Protein AF-A0A9E3FE85-F1 (afdb_monomer)

Structure (mmCIF, N/CA/C/O backbone):
data_AF-A0A9E3FE85-F1
#
_entry.id   AF-A0A9E3FE85-F1
#
loop_
_atom_site.group_PDB
_atom_site.id
_atom_site.type_symbol
_atom_site.label_atom_id
_atom_site.label_alt_id
_atom_site.label_comp_id
_atom_site.label_asym_id
_atom_site.label_entity_id
_atom_site.label_seq_id
_atom_site.pdbx_PDB_ins_code
_atom_site.Cartn_x
_atom_site.Cartn_y
_atom_site.Cartn_z
_atom_site.occupancy
_atom_site.B_iso_or_equiv
_atom_site.auth_seq_id
_atom_site.auth_comp_id
_atom_site.auth_asym_id
_atom_site.auth_atom_id
_atom_site.pdbx_PDB_model_num
ATOM 1 N N . MET A 1 1 ? 25.151 -5.757 -58.028 1.00 45.59 1 MET A N 1
ATOM 2 C CA . MET A 1 1 ? 26.120 -5.740 -56.907 1.00 45.59 1 MET A CA 1
ATOM 3 C C . MET A 1 1 ? 26.357 -4.300 -56.472 1.00 45.59 1 MET A C 1
ATOM 5 O O . MET A 1 1 ? 27.167 -3.629 -57.092 1.00 45.59 1 MET A O 1
ATOM 9 N N . ILE A 1 2 ? 25.642 -3.806 -55.456 1.00 37.22 2 ILE A N 1
ATOM 10 C CA . ILE A 1 2 ? 25.903 -2.500 -54.821 1.00 37.22 2 ILE A CA 1
ATOM 11 C C . ILE A 1 2 ? 25.739 -2.673 -53.304 1.00 37.22 2 ILE A C 1
ATOM 13 O O . ILE A 1 2 ? 24.856 -3.392 -52.839 1.00 37.22 2 ILE A O 1
ATOM 17 N N . LYS A 1 3 ? 26.708 -2.114 -52.577 1.00 34.22 3 LYS A N 1
ATOM 18 C CA . LYS A 1 3 ? 27.134 -2.431 -51.209 1.00 34.22 3 LYS A CA 1
ATOM 19 C C . LYS A 1 3 ? 26.147 -1.964 -50.131 1.00 34.22 3 LYS A C 1
ATOM 21 O O . LYS A 1 3 ? 25.612 -0.865 -50.202 1.00 34.22 3 LYS A O 1
ATOM 26 N N . ARG A 1 4 ? 26.000 -2.794 -49.091 1.00 35.56 4 ARG A N 1
ATOM 27 C CA . ARG A 1 4 ? 25.391 -2.463 -47.794 1.00 35.56 4 ARG A CA 1
ATOM 28 C C . ARG A 1 4 ? 26.316 -1.506 -47.030 1.00 35.56 4 ARG A C 1
ATOM 30 O O . ARG A 1 4 ? 27.484 -1.840 -46.844 1.00 35.56 4 ARG A O 1
ATOM 37 N N . LEU A 1 5 ? 25.799 -0.369 -46.565 1.00 42.38 5 LEU A N 1
ATOM 38 C CA . LEU A 1 5 ? 26.441 0.447 -45.530 1.00 42.38 5 LEU A CA 1
ATOM 39 C C . LEU A 1 5 ? 25.659 0.278 -44.225 1.00 42.38 5 LEU A C 1
ATOM 41 O O . LEU A 1 5 ? 24.492 0.650 -44.134 1.00 42.38 5 LEU A O 1
ATOM 45 N N . PHE A 1 6 ? 26.322 -0.311 -43.234 1.00 35.72 6 PHE A N 1
ATOM 46 C CA . PHE A 1 6 ? 25.894 -0.322 -41.843 1.00 35.72 6 PHE A CA 1
ATOM 47 C C . PHE A 1 6 ? 26.241 1.035 -41.224 1.00 35.72 6 PHE A C 1
ATOM 49 O O . PHE A 1 6 ? 27.414 1.398 -41.178 1.00 35.72 6 PHE A O 1
ATOM 56 N N . PHE A 1 7 ? 25.243 1.764 -40.729 1.00 36.03 7 PHE A N 1
ATOM 57 C CA . PHE A 1 7 ? 25.462 2.847 -39.774 1.00 36.03 7 PHE A CA 1
ATOM 58 C C . PHE A 1 7 ? 25.111 2.330 -38.381 1.00 36.03 7 PHE A C 1
ATOM 60 O O . PHE A 1 7 ? 23.944 2.196 -38.022 1.00 36.03 7 PHE A O 1
ATOM 67 N N . SER A 1 8 ? 26.150 2.003 -37.616 1.00 34.19 8 SER A N 1
ATOM 68 C CA . SER A 1 8 ? 26.070 1.812 -36.172 1.00 34.19 8 SER A CA 1
ATOM 69 C C . SER A 1 8 ? 26.033 3.189 -35.519 1.00 34.19 8 SER A C 1
ATOM 71 O O . SER A 1 8 ? 27.047 3.886 -35.494 1.00 34.19 8 SER A O 1
ATOM 73 N N . THR A 1 9 ? 24.876 3.599 -35.006 1.00 34.38 9 THR A N 1
ATOM 74 C CA . THR A 1 9 ? 24.759 4.804 -34.179 1.00 34.38 9 THR A CA 1
ATOM 75 C C . THR A 1 9 ? 24.591 4.381 -32.728 1.00 34.38 9 THR A C 1
ATOM 77 O O . THR A 1 9 ? 23.544 3.897 -32.307 1.00 34.38 9 THR A O 1
ATOM 80 N N . THR A 1 10 ? 25.675 4.533 -31.977 1.00 33.34 10 THR A N 1
ATOM 81 C CA . THR A 1 10 ? 25.769 4.322 -30.535 1.00 33.34 10 THR A CA 1
ATOM 82 C C . THR A 1 10 ? 24.853 5.316 -29.816 1.00 33.34 10 THR A C 1
ATOM 84 O O . THR A 1 10 ? 25.126 6.514 -29.802 1.00 33.34 10 THR A O 1
ATOM 87 N N . PHE A 1 11 ? 23.756 4.835 -29.231 1.00 29.50 11 PHE A N 1
ATOM 88 C CA . PHE A 1 11 ? 22.848 5.653 -28.427 1.00 29.50 11 PHE A CA 1
ATOM 89 C C . PHE A 1 11 ? 23.318 5.615 -26.967 1.00 29.50 11 PHE A C 1
ATOM 91 O O . PHE A 1 11 ? 23.093 4.643 -26.247 1.00 29.50 11 PHE A O 1
ATOM 98 N N . ALA A 1 12 ? 24.031 6.656 -26.540 1.00 29.56 12 ALA A N 1
ATOM 99 C CA . ALA A 1 12 ? 24.398 6.850 -25.144 1.00 29.56 12 ALA A CA 1
ATOM 100 C C . ALA A 1 12 ? 23.166 7.346 -24.366 1.00 29.56 12 ALA A C 1
ATOM 102 O O . ALA A 1 12 ? 22.807 8.520 -24.447 1.00 29.56 12 ALA A O 1
ATOM 103 N N . LEU A 1 13 ? 22.499 6.456 -23.620 1.00 29.44 13 LEU A N 1
ATOM 104 C CA . LEU A 1 13 ? 21.486 6.859 -22.642 1.00 29.44 13 LEU A CA 1
ATOM 105 C C . LEU A 1 13 ? 22.181 7.466 -21.417 1.00 29.44 13 LEU A C 1
ATOM 107 O O . LEU A 1 13 ? 22.752 6.759 -20.587 1.00 29.44 13 LEU A O 1
ATOM 111 N N . ALA A 1 14 ? 22.104 8.789 -21.299 1.00 29.75 14 ALA A N 1
ATOM 112 C CA . ALA A 1 14 ? 22.418 9.502 -20.072 1.00 29.75 14 ALA A CA 1
ATOM 113 C C . ALA A 1 14 ? 21.332 9.211 -19.019 1.00 29.75 14 ALA A C 1
ATOM 115 O O . ALA A 1 14 ? 20.185 9.647 -19.138 1.00 29.75 14 ALA A O 1
ATOM 116 N N . LEU A 1 15 ? 21.698 8.455 -17.983 1.00 31.11 15 LEU A N 1
ATOM 117 C CA . LEU A 1 15 ? 20.887 8.247 -16.785 1.00 31.11 15 LEU A CA 1
ATOM 118 C C . LEU A 1 15 ? 20.710 9.587 -16.062 1.00 31.11 15 LEU A C 1
ATOM 120 O O . LEU A 1 15 ? 21.655 10.150 -15.512 1.00 31.11 15 LEU A O 1
ATOM 124 N N . SER A 1 16 ? 19.483 10.099 -16.069 1.00 33.97 16 SER A N 1
ATOM 125 C CA . SER A 1 16 ? 19.108 11.289 -15.309 1.00 33.97 16 SER A CA 1
ATOM 126 C C . SER A 1 16 ? 18.975 10.919 -13.831 1.00 33.97 16 SER A C 1
ATOM 128 O O . SER A 1 16 ? 18.030 10.242 -13.431 1.00 33.97 16 SER A O 1
ATOM 130 N N . ALA A 1 17 ? 19.932 11.353 -13.013 1.00 33.91 17 ALA A N 1
ATOM 131 C CA . ALA A 1 17 ? 19.846 11.276 -11.562 1.00 33.91 17 ALA A CA 1
ATOM 132 C C . ALA A 1 17 ? 18.876 12.353 -11.051 1.00 33.91 17 ALA A C 1
ATOM 134 O O . ALA A 1 17 ? 19.211 13.535 -11.001 1.00 33.91 17 ALA A O 1
ATOM 135 N N . SER A 1 18 ? 17.664 11.961 -10.659 1.00 35.66 18 SER A N 1
ATOM 136 C CA . SER A 1 18 ? 16.796 12.833 -9.865 1.00 35.66 18 SER A CA 1
ATOM 137 C C . SER A 1 18 ? 17.286 12.827 -8.418 1.00 35.66 18 SER A C 1
ATOM 139 O O . SER A 1 18 ? 17.028 11.895 -7.658 1.00 35.66 18 SER A O 1
ATOM 141 N N . ALA A 1 19 ? 18.026 13.870 -8.050 1.00 36.22 19 ALA A N 1
ATOM 142 C CA . ALA A 1 19 ? 18.376 14.164 -6.670 1.00 36.22 19 ALA A CA 1
ATOM 143 C C . ALA A 1 19 ? 17.097 14.465 -5.869 1.00 36.22 19 ALA A C 1
ATOM 145 O O . ALA A 1 19 ? 16.379 15.416 -6.172 1.00 36.22 19 ALA A O 1
ATOM 146 N N . LEU A 1 20 ? 16.808 13.659 -4.844 1.00 37.59 20 LEU A N 1
ATOM 147 C CA . LEU A 1 20 ? 15.795 13.980 -3.841 1.00 37.59 20 LEU A CA 1
ATOM 148 C C . LEU A 1 20 ? 16.483 14.510 -2.587 1.00 37.59 20 LEU A C 1
ATOM 150 O O . LEU A 1 20 ? 17.378 13.879 -2.026 1.00 37.59 20 LEU A O 1
ATOM 154 N N . ALA A 1 21 ? 16.039 15.699 -2.188 1.00 36.97 21 ALA A N 1
ATOM 155 C CA . ALA A 1 21 ? 16.490 16.443 -1.030 1.00 36.97 21 ALA A CA 1
ATOM 156 C C . ALA A 1 21 ? 16.410 15.608 0.259 1.00 36.97 21 ALA A C 1
ATOM 158 O O . ALA A 1 21 ? 15.381 15.011 0.586 1.00 36.97 21 ALA A O 1
ATOM 159 N N . GLN A 1 22 ? 17.512 15.602 1.006 1.00 36.28 22 GLN A N 1
ATOM 160 C CA . GLN A 1 22 ? 17.597 15.056 2.354 1.00 36.28 22 GLN A CA 1
ATOM 161 C C . GLN A 1 22 ? 16.789 15.946 3.304 1.00 36.28 22 GLN A C 1
ATOM 163 O O . GLN A 1 22 ? 17.099 17.121 3.476 1.00 36.28 22 GLN A O 1
ATOM 168 N N . ASN A 1 23 ? 15.755 15.391 3.934 1.00 43.09 23 ASN A N 1
ATOM 169 C CA . ASN A 1 23 ? 14.999 16.085 4.971 1.00 43.09 23 ASN A CA 1
ATOM 170 C C . ASN A 1 23 ? 15.383 15.537 6.349 1.00 43.09 23 ASN A C 1
ATOM 172 O O . ASN A 1 23 ? 14.757 14.597 6.843 1.00 43.09 23 ASN A O 1
ATOM 176 N N . SER A 1 24 ? 16.395 16.148 6.960 1.00 40.31 24 SER A N 1
ATOM 177 C CA . SER A 1 24 ? 16.749 15.964 8.368 1.00 40.31 24 SER A CA 1
ATOM 178 C C . SER A 1 24 ? 15.685 16.603 9.256 1.00 40.31 24 SER A C 1
ATOM 180 O O . SER A 1 24 ? 15.307 17.749 9.027 1.00 40.31 24 SER A O 1
ATOM 182 N N . ASN A 1 25 ? 15.214 15.899 10.287 1.00 38.66 25 ASN A N 1
ATOM 183 C CA . ASN A 1 25 ? 14.558 16.575 11.401 1.00 38.66 25 ASN A CA 1
ATOM 184 C C . ASN A 1 25 ? 14.883 15.875 12.722 1.00 38.66 25 ASN A C 1
ATOM 186 O O . ASN A 1 25 ? 14.447 14.752 12.970 1.00 38.66 25 ASN A O 1
ATOM 190 N N . ALA A 1 26 ? 15.676 16.563 13.541 1.00 38.62 26 ALA A N 1
ATOM 191 C CA . ALA A 1 26 ? 15.872 16.278 14.950 1.00 38.62 26 ALA A CA 1
ATOM 192 C C . ALA A 1 26 ? 14.776 17.021 15.725 1.00 38.62 26 ALA A C 1
ATOM 194 O O . ALA A 1 26 ? 14.620 18.230 15.572 1.00 38.62 26 ALA A O 1
ATOM 195 N N . GLY A 1 27 ? 14.001 16.289 16.523 1.00 32.59 27 GLY A N 1
ATOM 196 C CA . GLY A 1 27 ? 12.923 16.828 17.345 1.00 32.59 27 GLY A CA 1
ATOM 197 C C . GLY A 1 27 ? 13.022 16.281 18.761 1.00 32.59 27 GLY A C 1
ATOM 198 O O . GLY A 1 27 ? 12.792 15.101 19.000 1.00 32.59 27 GLY A O 1
ATOM 199 N N . THR A 1 28 ? 13.420 17.167 19.660 1.00 32.22 28 THR A N 1
ATOM 200 C CA . THR A 1 28 ? 13.703 17.014 21.086 1.00 32.22 28 THR A CA 1
ATOM 201 C C . THR A 1 28 ? 12.448 16.689 21.905 1.00 32.22 28 THR A C 1
ATOM 203 O O . THR A 1 28 ? 11.421 17.347 21.753 1.00 32.22 28 THR A O 1
ATOM 206 N N . THR A 1 29 ? 12.542 15.739 22.837 1.00 37.31 29 THR A N 1
ATOM 207 C CA . THR A 1 29 ? 11.541 15.505 23.895 1.00 37.31 29 THR A CA 1
ATOM 208 C C . THR A 1 29 ? 11.973 16.204 25.185 1.00 37.31 29 THR A C 1
ATOM 210 O O . THR A 1 29 ? 13.157 16.164 25.523 1.00 37.31 29 THR A O 1
ATOM 213 N N . PRO A 1 30 ? 11.027 16.720 25.985 1.00 37.62 30 PRO A N 1
ATOM 214 C CA . PRO A 1 30 ? 11.179 16.586 27.428 1.00 37.62 30 PRO A CA 1
ATOM 215 C C . PRO A 1 30 ? 9.898 16.053 28.081 1.00 37.62 30 PRO A C 1
ATOM 217 O O . PRO A 1 30 ? 8.819 16.624 27.950 1.00 37.62 30 PRO A O 1
ATOM 220 N N . SER A 1 31 ? 10.032 14.965 28.838 1.00 32.78 31 SER A N 1
ATOM 221 C CA . SER A 1 31 ? 9.049 14.544 29.836 1.00 32.78 31 SER A CA 1
ATOM 222 C C . SER A 1 31 ? 9.799 14.028 31.056 1.00 32.78 31 SER A C 1
ATOM 224 O O . SER A 1 31 ? 10.315 12.913 31.046 1.00 32.78 31 SER A O 1
ATOM 226 N N . THR A 1 32 ? 9.858 14.851 32.103 1.00 32.31 32 THR A N 1
ATOM 227 C CA . THR A 1 32 ? 10.242 14.398 33.442 1.00 32.31 32 THR A CA 1
ATOM 228 C C . THR A 1 32 ? 9.391 15.143 34.461 1.00 32.31 32 THR A C 1
ATOM 230 O O . THR A 1 32 ? 9.632 16.304 34.774 1.00 32.31 32 THR A O 1
ATOM 233 N N . GLY A 1 33 ? 8.356 14.469 34.956 1.00 32.03 33 GLY A N 1
ATOM 234 C CA . GLY A 1 33 ? 7.490 14.939 36.033 1.00 32.03 33 GLY A CA 1
ATOM 235 C C . GLY A 1 33 ? 7.273 13.817 37.037 1.00 32.03 33 GLY A C 1
ATOM 236 O O . GLY A 1 33 ? 6.206 13.215 37.095 1.00 32.03 33 GLY A O 1
ATOM 237 N N . THR A 1 34 ? 8.317 13.492 37.793 1.00 34.12 34 THR A N 1
ATOM 238 C CA . THR A 1 34 ? 8.320 12.500 38.872 1.00 34.12 34 THR A CA 1
ATOM 239 C C . THR A 1 34 ? 7.530 13.046 40.063 1.00 34.12 34 THR A C 1
ATOM 241 O O . THR A 1 34 ? 7.959 14.005 40.708 1.00 34.12 34 THR A O 1
ATOM 244 N N . ARG A 1 35 ? 6.373 12.450 40.387 1.00 38.00 35 ARG A N 1
ATOM 245 C CA . ARG A 1 35 ? 5.627 12.783 41.612 1.00 38.00 35 ARG A CA 1
ATOM 246 C C . ARG A 1 35 ? 6.031 11.843 42.748 1.00 38.00 35 ARG A C 1
ATOM 248 O O . ARG A 1 35 ? 5.892 10.628 42.666 1.00 38.00 35 ARG A O 1
ATOM 255 N N . ARG A 1 36 ? 6.566 12.476 43.786 1.00 33.34 36 ARG A N 1
ATOM 256 C CA . ARG A 1 36 ? 7.089 11.959 45.053 1.00 33.34 36 ARG A CA 1
ATOM 257 C C . ARG A 1 36 ? 5.990 11.330 45.924 1.00 33.34 36 ARG A C 1
ATOM 259 O O . ARG A 1 36 ? 4.893 11.871 46.021 1.00 33.34 36 ARG A O 1
ATOM 266 N N . ALA A 1 37 ? 6.331 10.219 46.575 1.00 32.94 37 ALA A N 1
ATOM 267 C CA . ALA A 1 37 ? 5.541 9.516 47.586 1.00 32.94 37 ALA A CA 1
ATOM 268 C C . ALA A 1 37 ? 5.803 10.039 49.015 1.00 32.94 37 ALA A C 1
ATOM 270 O O . ALA A 1 37 ? 6.859 10.632 49.248 1.00 32.94 37 ALA A O 1
ATOM 271 N N . ALA A 1 38 ? 4.863 9.731 49.932 1.00 33.09 38 ALA A N 1
ATOM 272 C CA . ALA A 1 38 ? 4.986 9.415 51.380 1.00 33.09 38 ALA A CA 1
ATOM 273 C C . ALA A 1 38 ? 3.849 10.063 52.243 1.00 33.09 38 ALA A C 1
ATOM 275 O O . ALA A 1 38 ? 3.201 10.988 51.760 1.00 33.09 38 ALA A O 1
ATOM 276 N N . PRO A 1 39 ? 3.600 9.645 53.511 1.00 46.62 39 PRO A N 1
ATOM 277 C CA . PRO A 1 39 ? 2.899 8.404 53.897 1.00 46.62 39 PRO A CA 1
ATOM 278 C C . PRO A 1 39 ? 1.894 8.580 55.087 1.00 46.62 39 PRO A C 1
ATOM 280 O O . PRO A 1 39 ? 1.680 9.686 55.574 1.00 46.62 39 PRO A O 1
ATOM 283 N N . ALA A 1 40 ? 1.397 7.443 55.615 1.00 30.08 40 ALA A N 1
ATOM 284 C CA . ALA A 1 40 ? 0.736 7.211 56.925 1.00 30.08 40 ALA A CA 1
ATOM 285 C C . ALA A 1 40 ? -0.786 7.519 57.007 1.00 30.08 40 ALA A C 1
ATOM 287 O O . ALA A 1 40 ? -1.269 8.431 56.356 1.00 30.08 40 ALA A O 1
ATOM 288 N N . LYS A 1 41 ? -1.643 6.806 57.757 1.00 36.41 41 LYS A N 1
ATOM 289 C CA . LYS A 1 41 ? -1.483 6.019 58.992 1.00 36.41 41 LYS A CA 1
ATOM 290 C C . LYS A 1 41 ? -2.461 4.834 59.057 1.00 36.41 41 LYS A C 1
ATOM 292 O O . LYS A 1 41 ? -3.578 4.897 58.554 1.00 36.41 41 LYS A O 1
ATOM 297 N N . THR A 1 42 ? -2.015 3.806 59.764 1.00 30.31 42 THR A N 1
ATOM 298 C CA . THR A 1 42 ? -2.752 2.660 60.302 1.00 30.31 42 THR A CA 1
ATOM 299 C C . THR A 1 42 ? -3.765 3.104 61.359 1.00 30.31 42 THR A C 1
ATOM 301 O O . THR A 1 42 ? -3.416 3.926 62.200 1.00 30.31 42 THR A O 1
ATOM 304 N N . ASN A 1 43 ? -4.959 2.507 61.374 1.00 36.09 43 ASN A N 1
ATOM 305 C CA . ASN A 1 43 ? -5.761 2.351 62.588 1.00 36.09 43 ASN A CA 1
ATOM 306 C C . ASN A 1 43 ? -6.499 1.008 62.543 1.00 36.09 43 ASN A C 1
ATOM 308 O O . ASN A 1 43 ? -7.301 0.742 61.651 1.00 36.09 43 ASN A O 1
ATOM 312 N N . THR A 1 44 ? -6.181 0.177 63.529 1.00 32.09 44 THR A N 1
ATOM 313 C CA . THR A 1 44 ? -6.844 -1.078 63.873 1.00 32.09 44 THR A CA 1
ATOM 314 C C . THR A 1 44 ? -8.022 -0.764 64.791 1.00 32.09 44 THR A C 1
ATOM 316 O O . THR A 1 44 ? -7.833 -0.125 65.824 1.00 32.09 44 THR A O 1
ATOM 319 N N . THR A 1 45 ? -9.223 -1.254 64.483 1.00 38.50 45 THR A N 1
ATOM 320 C CA . THR A 1 45 ? -10.254 -1.504 65.503 1.00 38.50 45 THR A CA 1
ATOM 321 C C . THR A 1 45 ? -11.079 -2.729 65.117 1.00 38.50 45 THR A C 1
ATOM 323 O O . THR A 1 45 ? -11.333 -3.008 63.949 1.00 38.50 45 THR A O 1
ATOM 326 N N . GLN A 1 46 ? -11.376 -3.498 66.151 1.00 34.44 46 GLN A N 1
ATOM 327 C CA . GLN A 1 46 ? -11.812 -4.881 66.203 1.00 34.44 46 GLN A CA 1
ATOM 328 C C . GLN A 1 46 ? -13.337 -5.029 66.058 1.00 34.44 46 GLN A C 1
ATOM 330 O O . GLN A 1 46 ? -14.091 -4.155 66.466 1.00 34.44 46 GLN A O 1
ATOM 335 N N . ALA A 1 47 ? -13.735 -6.222 65.610 1.00 32.03 47 ALA A N 1
ATOM 336 C CA . ALA A 1 47 ? -14.910 -6.983 66.045 1.00 32.03 47 ALA A CA 1
ATOM 337 C C . ALA A 1 47 ? -16.320 -6.393 65.821 1.00 32.03 47 ALA A C 1
ATOM 339 O O . ALA A 1 47 ? -16.908 -5.751 66.684 1.00 32.03 47 ALA A O 1
ATOM 340 N N . GLY A 1 48 ? -16.936 -6.820 64.717 1.00 32.50 48 GLY A N 1
ATOM 341 C CA . GLY A 1 48 ? -18.385 -6.938 64.570 1.00 32.50 48 GLY A CA 1
ATOM 342 C C . GLY A 1 48 ? -18.696 -8.186 63.749 1.00 32.50 48 GLY A C 1
ATOM 343 O O . GLY A 1 48 ? -18.442 -8.222 62.549 1.00 32.50 48 GLY A O 1
ATOM 344 N N . ARG A 1 49 ? -19.172 -9.248 64.404 1.00 42.03 49 ARG A N 1
ATOM 345 C CA . ARG A 1 49 ? -19.618 -10.491 63.764 1.00 42.03 49 ARG A CA 1
ATOM 346 C C . ARG A 1 49 ? -20.987 -10.201 63.133 1.00 42.03 49 ARG A C 1
ATOM 348 O O . ARG A 1 49 ? -21.988 -10.211 63.838 1.00 42.03 49 ARG A O 1
ATOM 355 N N . GLN A 1 50 ? -21.008 -9.879 61.840 1.00 42.31 50 GLN A N 1
ATOM 356 C CA . GLN A 1 50 ? -22.231 -9.756 61.044 1.00 42.31 50 GLN A CA 1
ATOM 357 C C . GLN A 1 50 ? -22.395 -10.997 60.166 1.00 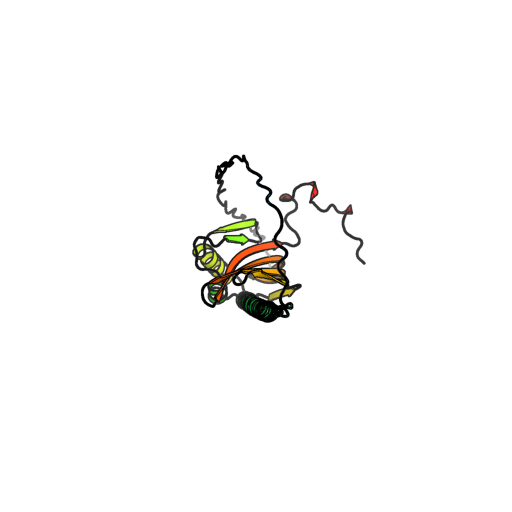42.31 50 GLN A C 1
ATOM 359 O O . GLN A 1 50 ? -21.538 -11.344 59.357 1.00 42.31 50 GLN A O 1
ATOM 364 N N . GLU A 1 51 ? -23.503 -11.677 60.416 1.00 38.12 51 GLU A N 1
ATOM 365 C CA . GLU A 1 51 ? -24.030 -12.840 59.716 1.00 38.12 51 GLU A CA 1
ATOM 366 C C . GLU A 1 51 ? -24.256 -12.508 58.232 1.00 38.12 51 GLU A C 1
ATOM 368 O O . GLU A 1 51 ? -24.885 -11.505 57.893 1.00 38.12 51 GLU A O 1
ATOM 373 N N . ALA A 1 52 ? -23.697 -13.330 57.343 1.00 43.28 52 ALA A N 1
ATOM 374 C CA . ALA A 1 52 ? -23.799 -13.158 55.900 1.00 43.28 52 ALA A CA 1
ATOM 375 C C . ALA A 1 52 ? -25.172 -13.634 55.382 1.00 43.28 52 ALA A C 1
ATOM 377 O O . ALA A 1 52 ? -25.543 -14.780 55.643 1.00 43.28 52 ALA A O 1
ATOM 378 N N . PRO A 1 53 ? -25.905 -12.830 54.590 1.00 50.22 53 PRO A N 1
ATOM 379 C CA . PRO A 1 53 ? -26.997 -13.335 53.763 1.00 50.22 53 PRO A CA 1
ATOM 380 C C . PRO A 1 53 ? -26.440 -14.192 52.610 1.00 50.22 53 PRO A C 1
ATOM 382 O O . PRO A 1 53 ? -25.308 -13.967 52.168 1.00 50.22 53 PRO A O 1
ATOM 385 N N . PRO A 1 54 ? -27.211 -15.163 52.091 1.00 43.25 54 PRO A N 1
ATOM 386 C CA . PRO A 1 54 ? -26.729 -16.106 51.093 1.00 43.25 54 PRO A CA 1
ATOM 387 C C . PRO A 1 54 ? -26.307 -15.395 49.805 1.00 43.25 54 PRO A C 1
ATOM 389 O O . PRO A 1 54 ? -26.992 -14.506 49.298 1.00 43.25 54 PRO A O 1
ATOM 392 N N . ALA A 1 55 ? -25.159 -15.830 49.287 1.00 47.09 55 ALA A N 1
ATOM 393 C CA . ALA A 1 55 ? -24.565 -15.388 48.041 1.00 47.09 55 ALA A CA 1
ATOM 394 C C . ALA A 1 55 ? -25.592 -15.424 46.899 1.00 47.09 55 ALA A C 1
ATOM 396 O O . ALA A 1 55 ? -25.965 -16.487 46.403 1.00 47.09 55 ALA A O 1
ATOM 397 N N . GLN A 1 56 ? -26.022 -14.242 46.457 1.00 46.28 56 GLN A N 1
ATOM 398 C CA . GLN A 1 56 ? -26.637 -14.084 45.149 1.00 46.28 56 GLN A CA 1
ATOM 399 C C . GLN A 1 56 ? -25.600 -14.502 44.108 1.00 46.28 56 GLN A C 1
ATOM 401 O O . GLN A 1 56 ? -24.523 -13.910 44.007 1.00 46.28 56 GLN A O 1
ATOM 406 N N . ALA A 1 57 ? -25.923 -15.569 43.377 1.00 50.47 57 ALA A N 1
ATOM 407 C CA . ALA A 1 57 ? -25.153 -16.062 42.253 1.00 50.47 57 ALA A CA 1
ATOM 408 C C . ALA A 1 57 ? -24.811 -14.892 41.320 1.00 50.47 57 ALA A C 1
ATOM 410 O O . ALA A 1 57 ? -25.689 -14.259 40.734 1.00 50.47 57 ALA A O 1
ATOM 411 N N . GLN A 1 58 ? -23.519 -14.587 41.228 1.00 49.47 58 GLN A N 1
ATOM 412 C CA . GLN A 1 58 ? -22.991 -13.571 40.333 1.00 49.47 58 GLN A CA 1
ATOM 413 C C . GLN A 1 58 ? -23.384 -13.937 38.900 1.00 49.47 58 GLN A C 1
ATOM 415 O O . GLN A 1 58 ? -22.959 -14.962 38.363 1.00 49.47 58 GLN A O 1
ATOM 420 N N . ALA A 1 59 ? -24.213 -13.094 38.287 1.00 56.53 59 ALA A N 1
ATOM 421 C CA . ALA A 1 59 ? -24.513 -13.161 36.869 1.00 56.53 59 ALA A CA 1
ATOM 422 C C . ALA A 1 59 ? -23.200 -13.109 36.070 1.00 56.53 59 ALA A C 1
ATOM 424 O O . ALA A 1 59 ? -22.356 -12.230 36.251 1.00 56.53 59 ALA A O 1
ATOM 425 N N . THR A 1 60 ? -23.019 -14.084 35.190 1.00 60.09 60 THR A N 1
ATOM 426 C CA . THR A 1 60 ? -21.830 -14.256 34.356 1.00 60.09 60 THR A CA 1
ATOM 427 C C . THR A 1 60 ? -21.709 -13.098 33.343 1.00 60.09 60 THR A C 1
ATOM 429 O O . THR A 1 60 ? -22.687 -12.790 32.661 1.00 60.09 60 THR A O 1
ATOM 432 N N . PRO A 1 61 ? -20.528 -12.474 33.136 1.00 57.78 61 PRO A N 1
ATOM 433 C CA . PRO A 1 61 ? -20.337 -11.353 32.199 1.00 57.78 61 PRO A CA 1
ATOM 434 C C . PRO A 1 61 ? -20.191 -11.802 30.724 1.00 57.78 61 PRO A C 1
ATOM 436 O O . PRO A 1 61 ? -19.335 -11.317 29.980 1.00 57.78 61 PRO A O 1
ATOM 439 N N . ALA A 1 62 ? -21.027 -12.738 30.270 1.00 60.75 62 ALA A N 1
ATOM 440 C CA . ALA A 1 62 ? -20.934 -13.361 28.945 1.00 60.75 62 ALA A CA 1
ATOM 441 C C . ALA A 1 62 ? -21.259 -12.465 27.713 1.00 60.75 62 ALA A C 1
ATOM 443 O O . ALA A 1 62 ? -20.614 -12.659 26.676 1.00 60.75 62 ALA A O 1
ATOM 444 N N . PRO A 1 63 ? -22.170 -11.463 27.743 1.00 65.75 63 PRO A N 1
ATOM 445 C CA . PRO A 1 63 ? -22.630 -10.828 26.498 1.00 65.75 63 PRO A CA 1
ATOM 446 C C . PRO A 1 63 ? -21.601 -9.872 25.871 1.00 65.75 63 PRO A C 1
ATOM 448 O O . PRO A 1 63 ? -21.536 -9.726 24.649 1.00 65.75 63 PRO A O 1
ATOM 451 N N . ALA A 1 64 ? -20.740 -9.246 26.680 1.00 68.12 64 ALA A N 1
ATOM 452 C CA . ALA A 1 64 ? -19.778 -8.256 26.193 1.00 68.12 64 ALA A CA 1
ATOM 453 C C . ALA A 1 64 ? -18.574 -8.874 25.461 1.00 68.12 64 ALA A C 1
ATOM 455 O O . ALA A 1 64 ? -17.923 -8.186 24.670 1.00 68.12 64 ALA A O 1
ATOM 456 N N . ARG A 1 65 ? -18.247 -10.144 25.737 1.00 70.31 65 ARG A N 1
ATOM 457 C CA . ARG A 1 65 ? -17.135 -10.852 25.086 1.00 70.31 65 ARG A CA 1
ATOM 458 C C . ARG A 1 65 ? -17.565 -11.416 23.734 1.00 70.31 65 ARG A C 1
ATOM 460 O O . ARG A 1 65 ? -16.881 -11.165 22.752 1.00 70.31 65 ARG A O 1
ATOM 467 N N . ALA A 1 66 ? -18.731 -12.063 23.674 1.00 70.06 66 ALA A N 1
ATOM 468 C CA . ALA A 1 66 ? -19.292 -12.580 22.426 1.00 70.06 66 ALA A CA 1
ATOM 469 C C . ALA A 1 66 ? -19.518 -11.462 21.391 1.00 70.06 66 ALA A C 1
ATOM 471 O O . ALA A 1 66 ? -19.056 -11.574 20.259 1.00 70.06 66 ALA A O 1
ATOM 472 N N . ARG A 1 67 ? -20.109 -10.327 21.801 1.00 71.25 67 ARG A N 1
ATOM 473 C CA . ARG A 1 67 ? -20.320 -9.168 20.913 1.00 71.25 67 ARG A CA 1
ATOM 474 C C . ARG A 1 67 ? -19.010 -8.578 20.381 1.00 71.25 67 ARG A C 1
ATOM 476 O O . ARG A 1 67 ? -18.940 -8.222 19.209 1.00 71.25 67 ARG A O 1
ATOM 483 N N . ARG A 1 68 ? -17.968 -8.502 21.220 1.00 74.62 68 ARG A N 1
ATOM 484 C CA . ARG A 1 68 ? -16.633 -8.032 20.807 1.00 74.62 68 ARG A CA 1
ATOM 485 C C . ARG A 1 68 ? -15.981 -8.971 19.796 1.00 74.62 68 ARG A C 1
ATOM 487 O O . ARG A 1 68 ? -15.370 -8.486 18.853 1.00 74.62 68 ARG A O 1
ATOM 494 N N . THR A 1 69 ? -16.134 -10.284 19.958 1.00 73.38 69 THR A N 1
ATOM 495 C CA . THR A 1 69 ? -15.616 -11.264 18.994 1.00 73.38 69 THR A CA 1
ATOM 496 C C . THR A 1 69 ? -16.323 -11.145 17.645 1.00 73.38 69 THR A C 1
ATOM 498 O O . THR A 1 69 ? -15.646 -11.004 16.633 1.00 73.38 69 THR A O 1
ATOM 501 N N . THR A 1 70 ? -17.659 -11.107 17.619 1.00 74.25 70 THR A N 1
ATOM 502 C CA . THR A 1 70 ? -18.421 -10.948 16.367 1.00 74.25 70 THR A CA 1
ATOM 503 C C . THR A 1 70 ? -18.091 -9.633 15.659 1.00 74.25 70 THR A C 1
ATOM 505 O O . THR A 1 70 ? -17.927 -9.611 14.441 1.00 74.25 70 THR A O 1
ATOM 508 N N . GLN A 1 71 ? -17.941 -8.541 16.415 1.00 76.88 71 GLN A N 1
ATOM 509 C CA . GLN A 1 71 ? -17.538 -7.247 15.866 1.00 76.88 71 GLN A CA 1
ATOM 510 C C . GLN A 1 71 ? -16.122 -7.293 15.279 1.00 76.88 71 GLN A C 1
ATOM 512 O O . GLN A 1 71 ? -15.936 -6.850 14.151 1.00 76.88 71 GLN A O 1
ATOM 517 N N . ALA A 1 72 ? -15.148 -7.873 15.987 1.00 77.19 72 ALA A N 1
ATOM 518 C CA . ALA A 1 72 ? -13.779 -8.004 15.487 1.00 77.19 72 ALA A CA 1
ATOM 519 C C . ALA A 1 72 ? -13.709 -8.848 14.201 1.00 77.19 72 ALA A C 1
ATOM 521 O O . ALA A 1 72 ? -12.968 -8.506 13.280 1.00 77.19 72 ALA A O 1
ATOM 522 N N . THR A 1 73 ? -14.512 -9.914 14.097 1.00 83.69 73 THR A N 1
ATOM 523 C CA . THR A 1 73 ? -14.637 -10.700 12.858 1.00 83.69 73 THR A CA 1
ATOM 524 C C . THR A 1 73 ? -15.226 -9.865 11.717 1.00 83.69 73 THR A C 1
ATOM 526 O O . THR A 1 73 ? -14.709 -9.911 10.602 1.00 83.69 73 THR A O 1
ATOM 529 N N . GLY A 1 74 ? -16.260 -9.063 11.989 1.00 90.00 74 GLY A N 1
ATOM 530 C CA . GLY A 1 74 ? -16.855 -8.163 10.995 1.00 90.00 74 GLY A CA 1
ATOM 531 C C . GLY A 1 74 ? -15.903 -7.055 10.533 1.00 90.00 74 GLY A C 1
ATOM 532 O O . GLY A 1 74 ? -15.801 -6.783 9.341 1.00 90.00 74 GLY A O 1
ATOM 533 N N . GLU A 1 75 ? -15.157 -6.447 11.456 1.00 93.00 75 GLU A N 1
ATOM 534 C CA . GLU A 1 75 ? -14.150 -5.425 11.147 1.00 93.00 75 GLU A CA 1
ATOM 535 C C . GLU A 1 75 ? -13.004 -6.000 10.309 1.00 93.00 75 GLU A C 1
ATOM 537 O O . GLU A 1 75 ? -12.611 -5.396 9.313 1.00 93.00 75 GLU A O 1
ATOM 542 N N . ALA A 1 76 ? -12.512 -7.196 10.651 1.00 95.44 76 ALA A N 1
ATOM 543 C CA . ALA A 1 76 ? -11.489 -7.875 9.862 1.00 95.44 76 ALA A CA 1
ATOM 544 C C . ALA A 1 76 ? -11.958 -8.161 8.424 1.00 95.44 76 ALA A C 1
ATOM 546 O O . ALA A 1 76 ? -11.180 -7.983 7.485 1.00 95.44 76 ALA A O 1
ATOM 547 N N . ALA A 1 77 ? -13.223 -8.554 8.240 1.00 96.75 77 ALA A N 1
ATOM 548 C CA . ALA A 1 77 ? -13.804 -8.776 6.916 1.00 96.75 77 ALA A CA 1
ATOM 549 C C . ALA A 1 77 ? -13.900 -7.476 6.094 1.00 96.75 77 ALA A C 1
ATOM 551 O O . ALA A 1 77 ? -13.498 -7.461 4.935 1.00 96.75 77 ALA A O 1
ATOM 552 N N . GLN A 1 78 ? -14.336 -6.368 6.701 1.00 97.19 78 GLN A N 1
ATOM 553 C CA . GLN A 1 78 ? -14.395 -5.060 6.026 1.00 97.19 78 GLN A CA 1
ATOM 554 C C . GLN A 1 78 ? -13.005 -4.539 5.633 1.00 97.19 78 GLN A C 1
ATOM 556 O O . GLN A 1 78 ? -12.821 -3.981 4.554 1.00 97.19 78 GLN A O 1
ATOM 561 N N . VAL A 1 79 ? -12.003 -4.731 6.496 1.00 98.38 79 VAL A N 1
ATOM 562 C CA . VAL A 1 79 ? -10.610 -4.376 6.179 1.00 98.38 79 VAL A CA 1
ATOM 563 C C . VAL A 1 79 ? -10.088 -5.231 5.027 1.00 98.38 79 VAL A C 1
ATOM 565 O O .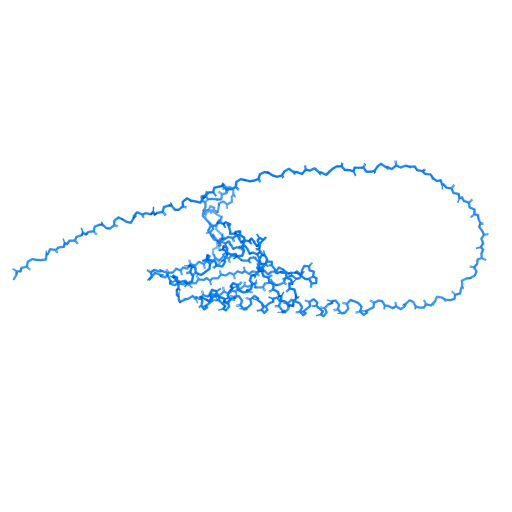 VAL A 1 79 ? -9.387 -4.721 4.153 1.00 98.38 79 VAL A O 1
ATOM 568 N N . ARG A 1 80 ? -10.441 -6.522 5.001 1.00 98.31 80 ARG A N 1
ATOM 569 C CA . ARG A 1 80 ? -10.086 -7.407 3.891 1.00 98.31 80 ARG A CA 1
ATOM 570 C C . ARG A 1 80 ? -10.703 -6.932 2.575 1.00 98.31 80 ARG A C 1
ATOM 572 O O . ARG A 1 80 ? -9.986 -6.835 1.589 1.00 98.31 80 ARG A O 1
ATOM 579 N N . GLU A 1 81 ? -11.977 -6.567 2.578 1.00 98.38 81 GLU A N 1
ATOM 580 C CA . GLU A 1 81 ? -12.667 -6.029 1.400 1.00 98.38 81 GLU A CA 1
ATOM 581 C C . GLU A 1 81 ? -12.034 -4.718 0.896 1.00 98.38 81 GLU A C 1
ATOM 583 O O . GLU A 1 81 ? -11.828 -4.538 -0.308 1.00 98.38 81 GLU A O 1
ATOM 588 N N . ALA A 1 82 ? -11.653 -3.816 1.808 1.00 98.50 82 ALA A N 1
ATOM 589 C CA . ALA A 1 82 ? -10.932 -2.592 1.455 1.00 98.50 82 ALA A CA 1
ATOM 590 C C . ALA A 1 82 ? -9.559 -2.890 0.821 1.00 98.50 82 ALA A C 1
ATOM 592 O O . ALA A 1 82 ? -9.155 -2.219 -0.133 1.00 98.50 82 ALA A O 1
ATOM 593 N N . PHE A 1 83 ? -8.857 -3.916 1.312 1.00 98.81 83 PHE A N 1
ATOM 594 C CA . PHE A 1 83 ? -7.607 -4.390 0.721 1.00 98.81 83 PHE A CA 1
ATOM 595 C C . PHE A 1 83 ? -7.811 -5.033 -0.657 1.00 98.81 83 PHE A C 1
ATOM 597 O O . PHE A 1 83 ? -7.067 -4.718 -1.583 1.00 98.81 83 PHE A O 1
ATOM 604 N N . ASP A 1 84 ? -8.829 -5.872 -0.833 1.00 98.75 84 ASP A N 1
ATOM 605 C CA . ASP A 1 84 ? -9.125 -6.484 -2.132 1.00 98.75 84 ASP A CA 1
ATOM 606 C C . ASP A 1 84 ? -9.498 -5.399 -3.168 1.00 98.75 84 ASP A C 1
ATOM 608 O O . ASP A 1 84 ? -8.996 -5.402 -4.293 1.00 98.75 84 ASP A O 1
ATOM 612 N N . SER A 1 85 ? -10.243 -4.368 -2.746 1.00 98.69 85 SER A N 1
ATOM 613 C CA . SER A 1 85 ? -10.531 -3.180 -3.567 1.00 98.69 85 SER A CA 1
ATOM 614 C C . SER A 1 85 ? -9.270 -2.415 -3.986 1.00 98.69 85 SER A C 1
ATOM 616 O O . SER A 1 85 ? -9.200 -1.899 -5.106 1.00 98.69 85 SER A O 1
ATOM 618 N N . LEU A 1 86 ? -8.266 -2.329 -3.103 1.00 98.81 86 LEU A N 1
ATOM 619 C CA . LEU A 1 86 ? -6.964 -1.738 -3.422 1.00 98.81 86 LEU A CA 1
ATOM 620 C C . LEU A 1 86 ? -6.249 -2.555 -4.499 1.00 98.81 86 LEU A C 1
ATOM 622 O O . LEU A 1 86 ? -5.782 -1.981 -5.483 1.00 98.81 86 LEU A O 1
ATOM 626 N N . VAL A 1 87 ? -6.174 -3.875 -4.321 1.00 98.81 87 VAL A N 1
ATOM 627 C CA . VAL A 1 87 ? -5.524 -4.793 -5.268 1.00 98.81 87 VAL A CA 1
ATOM 628 C C . VAL A 1 87 ? -6.173 -4.689 -6.648 1.00 98.81 87 VAL A C 1
ATOM 630 O O . VAL A 1 87 ? -5.471 -4.565 -7.653 1.00 98.81 87 VAL A O 1
ATOM 633 N N . ASP A 1 88 ? -7.501 -4.651 -6.709 1.00 98.75 88 ASP A N 1
ATOM 634 C CA . ASP A 1 88 ? -8.226 -4.520 -7.971 1.00 98.75 88 ASP A CA 1
ATOM 635 C C . ASP A 1 88 ? -8.024 -3.151 -8.631 1.00 98.75 88 ASP A C 1
ATOM 637 O O . ASP A 1 88 ? -7.873 -3.070 -9.851 1.00 98.75 88 ASP A O 1
ATOM 641 N N . GLY A 1 89 ? -7.965 -2.070 -7.845 1.00 98.62 89 GLY A N 1
ATOM 642 C CA . GLY A 1 89 ? -7.588 -0.748 -8.352 1.00 98.62 89 GLY A CA 1
ATOM 643 C C . GLY A 1 89 ? -6.179 -0.734 -8.956 1.00 98.62 89 GLY A C 1
ATOM 644 O O . GLY A 1 89 ? -5.971 -0.134 -10.011 1.00 98.62 89 GLY A O 1
ATOM 645 N N . ILE A 1 90 ? -5.229 -1.442 -8.335 1.00 98.50 90 ILE A N 1
ATOM 646 C CA . ILE A 1 90 ? -3.853 -1.560 -8.838 1.00 98.50 90 ILE A CA 1
ATOM 647 C C . ILE A 1 90 ? -3.809 -2.337 -10.157 1.00 98.50 90 ILE A C 1
ATOM 649 O O . ILE A 1 90 ? -3.200 -1.860 -11.111 1.00 98.50 90 ILE A O 1
ATOM 653 N N . ARG A 1 91 ? -4.481 -3.492 -10.241 1.00 98.44 91 ARG A N 1
ATOM 654 C CA . ARG A 1 91 ? -4.541 -4.316 -11.468 1.00 98.44 91 ARG A CA 1
ATOM 655 C C . ARG A 1 91 ? -5.113 -3.559 -12.665 1.00 98.44 91 ARG A C 1
ATOM 657 O O . ARG A 1 91 ? -4.712 -3.798 -13.796 1.00 98.44 91 ARG A O 1
ATOM 664 N N . ARG A 1 92 ? -6.039 -2.630 -12.419 1.00 98.38 92 ARG A N 1
ATOM 665 C CA . ARG A 1 92 ? -6.616 -1.773 -13.465 1.00 98.38 92 ARG A CA 1
ATOM 666 C C . ARG A 1 92 ? -5.789 -0.526 -13.778 1.00 98.38 92 ARG A C 1
ATOM 668 O O . ARG A 1 92 ? -6.216 0.255 -14.620 1.00 98.38 92 ARG A O 1
ATOM 675 N N . ALA A 1 93 ? -4.668 -0.307 -13.087 1.00 98.00 93 ALA A N 1
ATOM 676 C CA . ALA A 1 93 ? -3.936 0.960 -13.107 1.00 98.00 93 ALA A CA 1
ATOM 677 C C . ALA A 1 93 ? -4.872 2.177 -12.906 1.00 98.00 93 ALA A C 1
ATOM 679 O O . ALA A 1 93 ? -4.713 3.231 -13.517 1.00 98.00 93 ALA A O 1
ATOM 680 N N . ASP A 1 94 ? -5.872 2.039 -12.030 1.00 98.44 94 ASP A N 1
ATOM 681 C CA . ASP A 1 94 ? -6.903 3.053 -11.814 1.00 98.44 94 ASP A CA 1
ATOM 682 C C . ASP A 1 94 ? -6.514 3.957 -10.639 1.00 98.44 94 ASP A C 1
ATOM 684 O O . ASP A 1 94 ? -6.691 3.623 -9.461 1.00 98.44 94 ASP A O 1
ATOM 688 N N . ALA A 1 95 ? -5.948 5.120 -10.967 1.00 98.25 95 ALA A N 1
ATOM 689 C CA . ALA A 1 95 ? -5.407 6.032 -9.965 1.00 98.25 95 ALA A CA 1
ATOM 690 C C . ALA A 1 95 ? -6.508 6.573 -9.046 1.00 98.25 95 ALA A C 1
ATOM 692 O O . ALA A 1 95 ? -6.301 6.675 -7.838 1.00 98.25 95 ALA A O 1
ATOM 693 N N . ALA A 1 96 ? -7.697 6.852 -9.585 1.00 98.06 96 ALA A N 1
ATOM 694 C CA . ALA A 1 96 ? -8.817 7.356 -8.801 1.00 98.06 96 ALA A CA 1
ATOM 695 C C . ALA A 1 96 ? -9.348 6.288 -7.832 1.00 98.06 96 ALA A C 1
ATOM 697 O O . ALA A 1 96 ? -9.574 6.584 -6.652 1.00 98.06 96 ALA A O 1
ATOM 698 N N . ALA A 1 97 ? -9.503 5.043 -8.300 1.00 98.31 97 ALA A N 1
ATOM 699 C CA . ALA A 1 97 ? -9.956 3.937 -7.460 1.00 98.31 97 ALA A CA 1
ATOM 700 C C . ALA A 1 97 ? -8.960 3.583 -6.354 1.00 98.31 97 ALA A C 1
ATOM 702 O O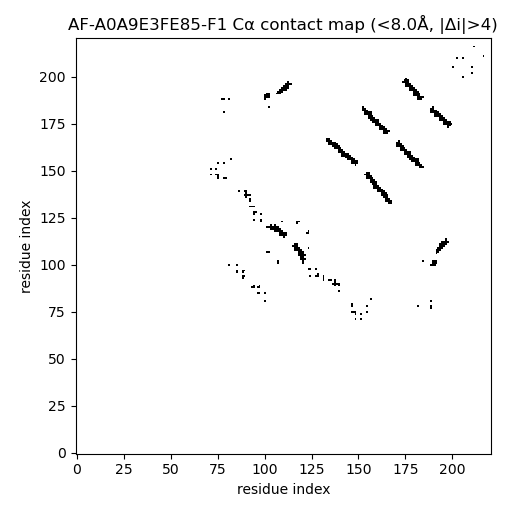 . ALA A 1 97 ? -9.393 3.216 -5.262 1.00 98.31 97 ALA A O 1
ATOM 703 N N . VAL A 1 98 ? -7.656 3.719 -6.602 1.00 98.62 98 VAL A N 1
ATOM 704 C CA . VAL A 1 98 ? -6.645 3.525 -5.559 1.00 98.62 98 VAL A CA 1
ATOM 705 C C . VAL A 1 98 ? -6.612 4.708 -4.594 1.00 98.62 98 VAL A C 1
ATOM 707 O O . VAL A 1 98 ? -6.674 4.510 -3.381 1.00 98.62 98 VAL A O 1
ATOM 710 N N . SER A 1 99 ? -6.541 5.944 -5.094 1.00 98.06 99 SER A N 1
ATOM 711 C CA . SER A 1 99 ? -6.387 7.126 -4.240 1.00 98.06 99 SER A CA 1
ATOM 712 C C . SER A 1 99 ? -7.556 7.313 -3.272 1.00 98.06 99 SER A C 1
ATOM 714 O O . SER A 1 99 ? -7.310 7.646 -2.119 1.00 98.06 99 SER A O 1
ATOM 716 N N . LYS A 1 100 ? -8.806 7.008 -3.651 1.00 97.94 100 LYS A N 1
ATOM 717 C CA . LYS A 1 100 ? -9.969 7.136 -2.739 1.00 97.94 100 LYS A CA 1
ATOM 718 C C . LYS A 1 100 ? -9.902 6.255 -1.476 1.00 97.94 100 LYS A C 1
ATOM 720 O O . LYS A 1 100 ? -10.655 6.490 -0.524 1.00 97.94 100 LYS A O 1
ATOM 725 N N . LEU A 1 101 ? -9.059 5.218 -1.486 1.00 98.50 101 LEU A N 1
ATOM 726 C CA . LEU A 1 101 ? -8.855 4.308 -0.353 1.00 98.50 101 LEU A CA 1
ATOM 727 C C . LEU A 1 101 ? -7.867 4.880 0.666 1.00 98.50 101 LEU A C 1
ATOM 729 O O . LEU A 1 101 ? -7.875 4.471 1.826 1.00 98.50 101 LEU A O 1
ATOM 733 N N . TYR A 1 102 ? -7.036 5.839 0.263 1.00 98.50 102 TYR A N 1
ATOM 734 C CA . TYR A 1 102 ? -6.130 6.532 1.166 1.00 98.50 102 TYR A CA 1
ATOM 735 C C . TYR A 1 102 ? -6.864 7.584 1.990 1.00 98.50 102 TYR A C 1
ATOM 737 O O . TYR A 1 102 ? -7.839 8.199 1.554 1.00 98.50 102 TYR A O 1
ATOM 745 N N . TRP A 1 103 ? -6.384 7.791 3.213 1.00 98.31 103 TRP A N 1
ATOM 746 C CA . TRP A 1 103 ? -6.877 8.861 4.060 1.00 98.31 103 TRP A CA 1
ATOM 747 C C . TRP A 1 103 ? -6.444 10.210 3.483 1.00 98.31 103 TRP A C 1
ATOM 749 O O . TRP A 1 103 ? -5.251 10.481 3.353 1.00 98.31 103 TRP A O 1
ATOM 759 N N . ASN A 1 104 ? -7.424 11.048 3.143 1.00 98.06 104 ASN A N 1
ATOM 760 C CA . ASN A 1 104 ? -7.189 12.412 2.692 1.00 98.06 104 ASN A CA 1
ATOM 761 C C . ASN A 1 104 ? -6.742 13.286 3.872 1.00 98.06 104 ASN A C 1
ATOM 763 O O . ASN A 1 104 ? -7.569 13.853 4.585 1.00 98.06 104 ASN A O 1
ATOM 767 N N . SER A 1 105 ? -5.435 13.299 4.130 1.00 97.94 105 SER A N 1
ATOM 768 C CA . SER A 1 105 ? -4.831 13.984 5.266 1.00 97.94 105 SER A CA 1
ATOM 769 C C . SER A 1 105 ? -3.374 14.358 4.991 1.00 97.94 105 SER A C 1
ATOM 771 O O . SER A 1 105 ? -2.633 13.562 4.399 1.00 97.94 105 SER A O 1
ATOM 773 N N . PRO A 1 106 ? -2.905 15.510 5.507 1.00 97.81 106 PRO A N 1
ATOM 774 C CA . PRO A 1 106 ? -1.491 15.873 5.464 1.00 97.81 106 PRO A CA 1
ATOM 775 C C . PRO A 1 106 ? -0.602 14.931 6.292 1.00 97.81 106 PRO A C 1
ATOM 777 O O . PRO A 1 106 ? 0.615 14.935 6.128 1.00 97.81 106 PRO A O 1
ATOM 780 N N . GLN A 1 107 ? -1.191 14.109 7.167 1.00 97.00 107 GLN A N 1
ATOM 781 C CA . GLN A 1 107 ? -0.471 13.142 8.000 1.00 97.00 107 GLN A CA 1
ATOM 782 C C . GLN A 1 107 ? -0.241 11.789 7.309 1.00 97.00 107 GLN A C 1
ATOM 784 O O . GLN A 1 107 ? 0.451 10.934 7.867 1.00 97.00 107 GLN A O 1
ATOM 789 N N . LEU A 1 108 ? -0.792 11.573 6.106 1.00 98.38 108 LEU A N 1
ATOM 790 C CA . LEU A 1 108 ? -0.549 10.341 5.359 1.00 98.38 108 LEU A CA 1
ATOM 791 C C . LEU A 1 108 ? 0.953 10.161 5.107 1.00 98.38 108 LEU A C 1
ATOM 793 O O . LEU A 1 108 ? 1.635 11.082 4.652 1.00 98.38 108 LEU A O 1
ATOM 797 N N . THR A 1 109 ? 1.456 8.955 5.363 1.00 98.00 109 THR A N 1
ATOM 798 C CA . THR A 1 109 ? 2.856 8.605 5.104 1.00 98.00 109 THR A CA 1
ATOM 799 C C . THR A 1 109 ? 2.952 7.284 4.359 1.00 98.00 109 THR A C 1
ATOM 801 O O . THR A 1 109 ? 2.376 6.280 4.778 1.00 98.00 109 THR A O 1
ATOM 804 N N . VAL A 1 110 ? 3.736 7.260 3.286 1.00 98.56 110 VAL A N 1
ATOM 805 C CA . VAL A 1 110 ? 3.982 6.072 2.465 1.00 98.56 110 VAL A CA 1
ATOM 806 C C . VAL A 1 110 ? 5.487 5.857 2.334 1.00 98.56 110 VAL A C 1
ATOM 808 O O . VAL A 1 110 ? 6.210 6.750 1.890 1.00 98.56 110 VAL A O 1
ATOM 811 N N . PHE A 1 111 ? 5.958 4.669 2.705 1.00 98.50 111 PHE A N 1
ATOM 812 C CA . PHE A 1 111 ? 7.322 4.217 2.444 1.00 98.50 111 PHE A CA 1
ATOM 813 C C . PHE A 1 111 ? 7.322 3.376 1.171 1.00 98.50 111 PHE A C 1
ATOM 815 O O . PHE A 1 111 ? 6.716 2.301 1.113 1.00 98.50 111 PHE A O 1
ATOM 822 N N . ASN A 1 112 ? 7.944 3.925 0.130 1.00 97.44 112 ASN A N 1
ATOM 823 C CA . ASN A 1 112 ? 7.919 3.368 -1.214 1.00 97.44 112 ASN A CA 1
ATOM 824 C C . ASN A 1 112 ? 8.992 2.294 -1.395 1.00 97.44 112 ASN A C 1
ATOM 826 O O . ASN A 1 112 ? 10.057 2.342 -0.781 1.00 97.44 112 ASN A O 1
ATOM 830 N N . ASN A 1 113 ? 8.756 1.401 -2.357 1.00 93.69 113 ASN A N 1
ATOM 831 C CA . ASN A 1 113 ? 9.660 0.297 -2.681 1.00 93.69 113 ASN A CA 1
ATOM 832 C C . ASN A 1 113 ? 11.085 0.748 -3.069 1.00 93.69 113 ASN A C 1
ATOM 834 O O . ASN A 1 113 ? 12.048 0.020 -2.862 1.00 93.69 113 ASN A O 1
ATOM 838 N N . ASN A 1 114 ? 11.236 1.962 -3.610 1.00 91.88 114 ASN A N 1
ATOM 839 C CA . ASN A 1 114 ? 12.529 2.538 -4.001 1.00 91.88 114 ASN A CA 1
ATOM 840 C C . ASN A 1 114 ? 13.285 3.238 -2.847 1.00 91.88 114 ASN A C 1
ATOM 842 O O . ASN A 1 114 ? 14.337 3.840 -3.079 1.00 91.88 114 ASN A O 1
ATOM 846 N N . GLY A 1 115 ? 12.752 3.190 -1.621 1.00 92.69 115 GLY A N 1
ATOM 847 C CA . GLY A 1 115 ? 13.329 3.814 -0.427 1.00 92.69 115 GLY A CA 1
ATOM 848 C C . GLY A 1 115 ? 12.951 5.284 -0.217 1.00 92.69 115 GLY A C 1
ATOM 849 O O . GLY A 1 115 ? 13.384 5.888 0.761 1.00 92.69 115 GLY A O 1
ATOM 850 N N . THR A 1 116 ? 12.145 5.880 -1.101 1.00 95.75 116 THR A N 1
ATOM 851 C CA . THR A 1 116 ? 11.635 7.246 -0.901 1.00 95.75 116 THR A CA 1
ATOM 852 C C . THR A 1 116 ? 10.451 7.270 0.064 1.00 95.75 116 THR A C 1
ATOM 854 O O . THR A 1 116 ? 9.726 6.284 0.218 1.00 95.75 116 THR A O 1
ATOM 857 N N . VAL A 1 117 ? 10.215 8.430 0.678 1.00 98.06 117 VAL A N 1
ATOM 858 C CA . VAL A 1 117 ? 9.051 8.673 1.536 1.00 98.06 117 VAL A CA 1
ATOM 859 C C . VAL A 1 117 ? 8.116 9.654 0.845 1.00 98.06 117 VAL A C 1
ATOM 861 O O . VAL A 1 117 ? 8.513 10.768 0.507 1.00 98.06 117 VAL A O 1
ATOM 864 N N . THR A 1 118 ? 6.861 9.258 0.670 1.00 98.19 118 THR A N 1
ATOM 865 C CA . THR A 1 118 ? 5.788 10.162 0.258 1.00 98.19 118 THR A CA 1
ATOM 866 C C . THR A 1 118 ? 5.039 10.656 1.491 1.00 98.19 118 THR A C 1
ATOM 868 O O . THR A 1 118 ? 4.624 9.860 2.335 1.00 98.19 118 THR A O 1
ATOM 871 N N . LYS A 1 119 ? 4.902 11.980 1.594 1.00 96.62 119 LYS A N 1
ATOM 872 C CA . LYS A 1 119 ? 4.234 12.683 2.692 1.00 96.62 119 LYS A CA 1
ATOM 873 C C . LYS A 1 119 ? 2.992 13.375 2.140 1.00 96.62 119 LYS A C 1
ATOM 875 O O . LYS A 1 119 ? 3.101 14.002 1.095 1.00 96.62 119 LYS A O 1
ATOM 880 N N . SER A 1 120 ? 1.886 13.313 2.872 1.00 98.25 120 SER A N 1
ATOM 881 C CA . SER A 1 120 ? 0.565 13.820 2.483 1.00 98.25 120 SER A CA 1
ATOM 882 C C . SER A 1 120 ? -0.179 12.984 1.437 1.00 98.25 120 SER A C 1
ATOM 884 O O . SER A 1 120 ? 0.389 12.210 0.658 1.00 98.25 120 SER A O 1
ATOM 886 N N . TYR A 1 121 ? -1.498 13.157 1.447 1.00 98.62 121 TYR A N 1
ATOM 887 C CA . TYR A 1 121 ? -2.415 12.559 0.490 1.00 98.62 121 TYR A CA 1
ATOM 888 C C . TYR A 1 121 ? -2.237 13.102 -0.927 1.00 98.62 121 TYR A C 1
ATOM 890 O O . TYR A 1 121 ? -2.219 12.329 -1.883 1.00 98.62 121 TYR A O 1
ATOM 898 N N . GLU A 1 122 ? -2.068 14.413 -1.074 1.00 98.50 122 GLU A N 1
ATOM 899 C CA . GLU A 1 122 ? -1.950 15.089 -2.367 1.00 98.50 122 GLU A CA 1
ATOM 900 C C . GLU A 1 122 ? -0.732 14.578 -3.135 1.00 98.50 122 GLU A C 1
ATOM 902 O O . GLU A 1 122 ? -0.835 14.245 -4.318 1.00 98.50 122 GLU A O 1
ATOM 907 N N . GLN A 1 123 ? 0.404 14.425 -2.446 1.00 98.38 123 GLN A N 1
ATOM 908 C CA . GLN A 1 123 ? 1.602 13.855 -3.049 1.00 98.38 123 GLN A CA 1
ATOM 909 C C . GLN A 1 123 ? 1.391 12.382 -3.423 1.00 98.38 123 GLN A C 1
ATOM 911 O O . GLN A 1 123 ? 1.781 11.970 -4.514 1.00 98.38 123 GLN A O 1
ATOM 916 N N . ALA A 1 124 ? 0.762 11.581 -2.553 1.00 98.19 124 ALA A N 1
ATOM 917 C CA . ALA A 1 124 ? 0.477 10.172 -2.840 1.00 98.19 124 ALA A CA 1
ATOM 918 C C . ALA A 1 124 ? -0.439 10.004 -4.061 1.00 98.19 124 ALA A C 1
ATOM 920 O O . ALA A 1 124 ? -0.179 9.149 -4.912 1.00 98.19 124 ALA A O 1
ATOM 921 N N . ARG A 1 125 ? -1.471 10.845 -4.174 1.00 98.38 125 ARG A N 1
ATOM 922 C CA . ARG A 1 125 ? -2.370 10.902 -5.327 1.00 98.38 125 ARG A CA 1
ATOM 923 C C . ARG A 1 125 ? -1.618 11.285 -6.601 1.00 98.38 125 ARG A C 1
ATOM 925 O O . ARG A 1 125 ? -1.663 10.523 -7.561 1.00 98.38 125 ARG A O 1
ATOM 932 N N . SER A 1 126 ? -0.886 12.399 -6.591 1.00 98.38 126 SER A N 1
ATOM 933 C CA . SER A 1 126 ? -0.134 12.882 -7.760 1.00 98.38 126 SER A CA 1
ATOM 934 C C . SER A 1 126 ? 0.903 11.861 -8.248 1.00 98.38 126 SER A C 1
ATOM 936 O O . SER A 1 126 ? 1.009 11.581 -9.446 1.00 98.38 126 SER A O 1
ATOM 938 N N . ASN A 1 127 ? 1.615 11.215 -7.316 1.00 97.50 127 ASN A N 1
ATOM 939 C CA . ASN A 1 127 ? 2.556 10.141 -7.635 1.00 97.50 127 ASN A CA 1
ATOM 940 C C . ASN A 1 127 ? 1.849 8.955 -8.308 1.00 97.50 127 ASN A C 1
ATOM 942 O O . ASN A 1 127 ? 2.369 8.399 -9.275 1.00 97.50 127 ASN A O 1
ATOM 946 N N . ARG A 1 128 ? 0.667 8.569 -7.809 1.00 97.50 128 ARG A N 1
ATOM 947 C CA . ARG A 1 128 ? -0.116 7.456 -8.361 1.00 97.50 128 ARG A CA 1
ATOM 948 C C . ARG A 1 128 ? -0.641 7.771 -9.758 1.00 97.50 128 ARG A C 1
ATOM 950 O O . ARG A 1 128 ? -0.486 6.937 -10.643 1.00 97.50 128 ARG A O 1
ATOM 957 N N . GLU A 1 129 ? -1.205 8.959 -9.960 1.00 98.19 129 GLU A N 1
ATOM 958 C CA . GLU A 1 129 ? -1.663 9.441 -11.271 1.00 98.19 129 GLU A CA 1
ATOM 959 C C . GLU A 1 129 ? -0.511 9.450 -12.283 1.00 98.19 129 GLU A C 1
ATOM 961 O O . GLU A 1 129 ? -0.626 8.888 -13.371 1.00 98.19 129 GLU A O 1
ATOM 966 N N . SER A 1 130 ? 0.638 10.001 -11.886 1.00 97.56 130 SER A N 1
ATOM 967 C CA . SER A 1 130 ? 1.833 10.075 -12.732 1.00 97.56 130 SER A CA 1
ATOM 968 C C . SER A 1 130 ? 2.414 8.704 -13.081 1.00 97.56 130 SER A C 1
ATOM 970 O O . SER A 1 130 ? 2.946 8.529 -14.179 1.00 97.56 130 SER A O 1
ATOM 972 N N . LEU A 1 131 ? 2.359 7.745 -12.151 1.00 95.38 131 LEU A N 1
ATOM 973 C CA . LEU A 1 131 ? 2.818 6.374 -12.375 1.00 95.38 131 LEU A CA 1
ATOM 974 C C . LEU A 1 131 ? 1.867 5.631 -13.316 1.00 95.38 131 LEU A C 1
ATOM 976 O O . LEU A 1 131 ? 2.313 5.038 -14.292 1.00 95.38 131 LEU A O 1
ATOM 980 N N . TYR A 1 132 ? 0.565 5.682 -13.039 1.00 97.19 132 TYR A N 1
ATOM 981 C CA . TYR A 1 132 ? -0.443 4.928 -13.786 1.00 97.19 132 TYR A CA 1
ATOM 982 C C . TYR A 1 132 ? -0.685 5.449 -15.197 1.00 97.19 132 TYR A C 1
ATOM 984 O O . TYR A 1 132 ? -1.035 4.669 -16.072 1.00 97.19 132 TYR A O 1
ATOM 992 N N . ALA A 1 133 ? -0.363 6.713 -15.470 1.00 96.69 133 ALA A N 1
ATOM 993 C CA . ALA A 1 133 ? -0.311 7.229 -16.836 1.00 96.69 133 ALA A CA 1
ATOM 994 C C . ALA A 1 133 ? 0.779 6.574 -17.713 1.00 96.69 133 ALA A C 1
ATOM 996 O O . ALA A 1 133 ? 0.766 6.748 -18.930 1.00 96.69 133 ALA A O 1
ATOM 997 N N . LYS A 1 134 ? 1.752 5.871 -17.115 1.00 96.44 134 LYS A N 1
ATOM 998 C CA . LYS A 1 134 ? 2.948 5.349 -17.803 1.00 96.44 134 LYS A CA 1
ATOM 999 C C . LYS A 1 134 ? 3.029 3.826 -17.837 1.00 96.44 134 LYS A C 1
ATOM 1001 O O . LYS A 1 134 ? 3.962 3.305 -18.449 1.00 96.44 134 LYS A O 1
ATOM 1006 N N . VAL A 1 135 ? 2.109 3.134 -17.164 1.00 97.25 135 VAL A N 1
ATOM 1007 C CA . VAL A 1 135 ? 2.129 1.673 -17.046 1.00 97.25 135 VAL A CA 1
ATOM 1008 C C . VAL A 1 135 ? 0.867 1.049 -17.628 1.00 97.25 135 VAL A C 1
ATOM 1010 O O . VAL A 1 135 ? -0.219 1.619 -17.538 1.00 97.25 135 VAL A O 1
ATOM 1013 N N . SER A 1 136 ? 1.011 -0.139 -18.203 1.00 97.44 136 SER A N 1
ATOM 1014 C CA . SER A 1 136 ? -0.086 -0.975 -18.698 1.00 97.44 136 SER A CA 1
ATOM 1015 C C . SER A 1 136 ? 0.138 -2.437 -18.312 1.00 97.44 136 SER A C 1
ATOM 1017 O O . SER A 1 136 ? 1.157 -2.781 -17.712 1.00 97.44 136 SER A O 1
ATOM 1019 N N . ASP A 1 137 ? -0.832 -3.298 -18.633 1.00 97.62 137 ASP A N 1
ATOM 1020 C CA . ASP A 1 137 ? -0.728 -4.757 -18.469 1.00 97.62 137 ASP A CA 1
ATOM 1021 C C . ASP A 1 137 ? -0.374 -5.200 -17.040 1.00 97.62 137 ASP A C 1
ATOM 1023 O O . ASP A 1 137 ? 0.329 -6.190 -16.831 1.00 97.62 137 ASP A O 1
ATOM 1027 N N . VAL A 1 138 ? -0.854 -4.449 -16.044 1.00 98.38 138 VAL A N 1
ATOM 1028 C CA . VAL A 1 138 ? -0.526 -4.676 -14.636 1.00 98.38 138 VAL A CA 1
ATOM 1029 C C . VAL A 1 138 ? -1.146 -5.987 -14.162 1.00 98.38 138 VAL A C 1
ATOM 1031 O O . VAL A 1 138 ? -2.367 -6.136 -14.088 1.00 98.38 138 VAL A O 1
ATOM 1034 N N . LYS A 1 139 ? -0.298 -6.934 -13.765 1.00 98.44 139 LYS A N 1
ATOM 1035 C CA . LYS A 1 139 ? -0.705 -8.145 -13.048 1.00 98.44 139 LYS A CA 1
ATOM 1036 C C . LYS A 1 139 ? -0.112 -8.089 -11.659 1.00 98.44 139 LYS A C 1
ATOM 1038 O O . LYS A 1 139 ? 1.089 -7.902 -11.513 1.00 98.44 139 LYS A O 1
ATOM 1043 N N . LEU A 1 140 ? -0.960 -8.279 -10.659 1.00 98.69 140 LEU A N 1
ATOM 1044 C CA . LEU A 1 140 ? -0.573 -8.305 -9.257 1.00 98.69 140 LEU A CA 1
ATOM 1045 C C . LEU A 1 140 ? -1.152 -9.560 -8.613 1.00 98.69 140 LEU A C 1
ATOM 1047 O O . LEU A 1 140 ? -2.380 -9.708 -8.533 1.00 98.69 140 LEU A O 1
ATOM 1051 N N . ASP A 1 141 ? -0.267 -10.434 -8.151 1.00 98.56 141 ASP A N 1
ATOM 1052 C CA . ASP A 1 141 ? -0.598 -11.534 -7.257 1.00 98.56 141 ASP A CA 1
ATOM 1053 C C . ASP A 1 141 ? -0.250 -11.147 -5.817 1.00 98.56 141 ASP A C 1
ATOM 1055 O O . ASP A 1 141 ? 0.803 -10.563 -5.548 1.00 98.56 141 ASP A O 1
ATOM 1059 N N . VAL A 1 142 ? -1.158 -11.450 -4.891 1.00 98.31 142 VAL A N 1
ATOM 1060 C CA . VAL A 1 142 ? -0.960 -11.218 -3.459 1.00 98.31 142 VAL A CA 1
ATOM 1061 C C . VAL A 1 142 ? -1.172 -12.521 -2.713 1.00 98.31 142 VAL A C 1
ATOM 1063 O O . VAL A 1 142 ? -2.172 -13.213 -2.894 1.00 98.31 142 VAL A O 1
ATOM 1066 N N . ARG A 1 143 ? -0.231 -12.845 -1.833 1.00 98.25 143 ARG A N 1
ATOM 1067 C CA . ARG A 1 143 ? -0.211 -14.105 -1.087 1.00 98.25 143 ARG A CA 1
ATOM 1068 C C . ARG A 1 143 ? 0.102 -13.854 0.382 1.00 98.25 143 ARG A C 1
ATOM 1070 O O . ARG A 1 143 ? 0.641 -12.810 0.741 1.00 98.25 143 ARG A O 1
ATOM 1077 N N . ASP A 1 144 ? -0.257 -14.814 1.230 1.00 98.12 144 ASP A N 1
ATOM 1078 C CA . ASP A 1 144 ? -0.145 -14.702 2.694 1.00 98.12 144 ASP A CA 1
ATOM 1079 C C . ASP A 1 144 ? -0.760 -13.394 3.239 1.00 98.12 144 ASP A C 1
ATOM 1081 O O . ASP A 1 144 ? -0.156 -12.673 4.031 1.00 98.12 144 ASP A O 1
ATOM 1085 N N . VAL A 1 145 ? -1.962 -13.051 2.757 1.00 98.62 145 VAL A N 1
ATOM 1086 C CA . VAL A 1 145 ? -2.701 -11.873 3.226 1.00 98.62 145 VAL A CA 1
ATOM 1087 C C . VAL A 1 145 ? -3.179 -12.129 4.651 1.00 98.62 145 VAL A C 1
ATOM 1089 O O . VAL A 1 145 ? -4.050 -12.970 4.884 1.00 98.62 145 VAL A O 1
ATOM 1092 N N . ARG A 1 146 ? -2.642 -11.374 5.607 1.00 98.56 146 ARG A N 1
ATOM 1093 C CA . ARG A 1 146 ? -3.025 -11.447 7.021 1.00 98.56 146 ARG A CA 1
ATOM 1094 C C . ARG A 1 146 ? -3.649 -10.140 7.455 1.00 98.56 146 ARG A C 1
ATOM 1096 O O . ARG A 1 146 ? -3.035 -9.088 7.310 1.00 98.56 146 ARG A O 1
ATOM 1103 N N . VAL A 1 147 ? -4.838 -10.224 8.042 1.00 98.50 147 VAL A N 1
ATOM 1104 C CA . VAL A 1 147 ? -5.514 -9.094 8.683 1.00 98.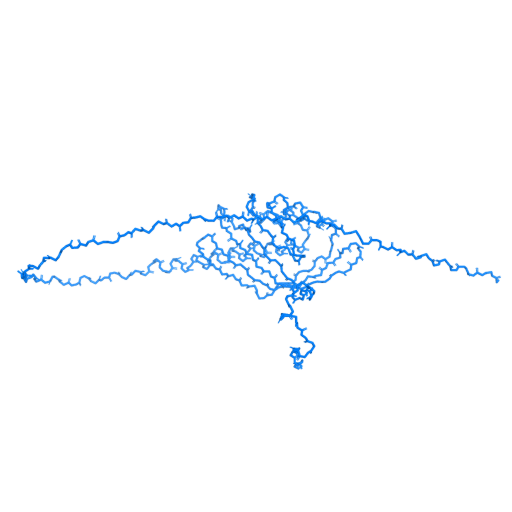50 147 VAL A CA 1
ATOM 1105 C C . VAL A 1 147 ? -5.400 -9.259 10.193 1.00 98.50 147 VAL A C 1
ATOM 1107 O O . VAL A 1 147 ? -5.817 -10.275 10.748 1.00 98.50 147 VAL A O 1
ATOM 1110 N N . LYS A 1 148 ? -4.845 -8.253 10.866 1.00 97.88 148 LYS A N 1
ATOM 1111 C CA . LYS A 1 148 ? -4.769 -8.178 12.325 1.00 97.88 148 LYS A CA 1
ATOM 1112 C C . LYS A 1 148 ? -5.486 -6.923 12.803 1.00 97.88 148 LYS A C 1
ATOM 1114 O O . LYS A 1 148 ? -4.989 -5.814 12.621 1.00 97.88 148 LYS A O 1
ATOM 1119 N N . THR A 1 149 ? -6.629 -7.090 13.458 1.00 96.44 149 THR A N 1
ATOM 1120 C CA . THR A 1 149 ? -7.309 -5.993 14.159 1.00 96.44 149 THR A CA 1
ATOM 1121 C C . THR A 1 149 ? -6.438 -5.505 15.319 1.00 96.44 149 THR A C 1
ATOM 1123 O O . THR A 1 149 ? -5.969 -6.312 16.125 1.00 96.44 149 THR A O 1
ATOM 1126 N N . LEU A 1 150 ? -6.218 -4.195 15.409 1.00 96.19 150 LEU A N 1
ATOM 1127 C CA . LEU A 1 150 ? -5.441 -3.546 16.476 1.00 96.19 150 LEU A CA 1
ATOM 1128 C C . LEU A 1 150 ? -6.348 -2.867 17.515 1.00 96.19 150 LEU A C 1
ATOM 1130 O O . LEU A 1 150 ? -5.918 -2.580 18.629 1.00 96.19 150 LEU A O 1
ATOM 1134 N N . GLY A 1 151 ? -7.608 -2.640 17.152 1.00 92.94 151 GLY A N 1
ATOM 1135 C CA . GLY A 1 151 ? -8.672 -2.094 17.984 1.00 92.94 151 GLY A CA 1
ATOM 1136 C C . GLY A 1 151 ? -9.938 -1.886 17.141 1.00 92.94 151 GLY A C 1
ATOM 1137 O O . GLY A 1 151 ? -9.915 -2.198 15.951 1.00 92.94 151 GLY A O 1
ATOM 1138 N N . PRO A 1 152 ? -11.010 -1.307 17.710 1.00 91.56 152 PRO A N 1
ATOM 1139 C CA . PRO A 1 152 ? -12.303 -1.141 17.021 1.00 91.56 152 PRO A CA 1
ATOM 1140 C C . PRO A 1 152 ? -12.270 -0.255 15.761 1.00 91.56 152 PRO A C 1
ATOM 1142 O O . PRO A 1 152 ? -13.235 -0.162 15.008 1.00 91.56 152 PRO A O 1
ATOM 1145 N N . SER A 1 153 ? -11.182 0.487 15.562 1.00 96.12 153 SER A N 1
ATOM 1146 C CA . SER A 1 153 ? -11.033 1.464 14.483 1.00 96.12 153 SER A CA 1
ATOM 1147 C C . SER A 1 153 ? -9.667 1.401 13.806 1.00 96.12 153 SER A C 1
ATOM 1149 O O . SER A 1 153 ? -9.324 2.318 13.065 1.00 96.12 153 SER A O 1
ATOM 1151 N N . ALA A 1 154 ? -8.879 0.349 14.046 1.00 98.06 154 ALA A N 1
ATOM 1152 C CA . ALA A 1 154 ? -7.549 0.206 13.462 1.00 98.06 154 ALA A CA 1
ATOM 1153 C C . ALA A 1 154 ? -7.218 -1.256 13.154 1.00 98.06 154 ALA A C 1
ATOM 1155 O O . ALA A 1 154 ? -7.505 -2.154 13.950 1.00 98.06 154 ALA A O 1
ATOM 1156 N N . ALA A 1 155 ? -6.556 -1.490 12.026 1.00 98.62 155 ALA A N 1
ATOM 1157 C CA . ALA A 1 155 ? -6.095 -2.811 11.621 1.00 98.62 155 ALA A CA 1
ATOM 1158 C C . ALA A 1 155 ? -4.783 -2.728 10.835 1.00 98.62 155 ALA A C 1
ATOM 1160 O O . ALA A 1 155 ? -4.490 -1.727 10.183 1.00 98.62 155 ALA A O 1
ATOM 1161 N N . LEU A 1 156 ? -4.006 -3.804 10.886 1.00 98.81 156 LEU A N 1
ATOM 1162 C CA . LEU A 1 156 ? -2.817 -4.017 10.073 1.00 98.81 156 LEU A CA 1
ATOM 1163 C C . LEU A 1 156 ? -3.113 -5.114 9.052 1.00 98.81 156 LEU A C 1
ATOM 1165 O O . LEU A 1 156 ? -3.582 -6.192 9.423 1.00 98.81 156 LEU A O 1
ATOM 1169 N N . VAL A 1 157 ? -2.792 -4.854 7.790 1.00 98.88 157 VAL A N 1
ATOM 1170 C CA . VAL A 1 157 ? -2.717 -5.874 6.745 1.00 98.88 157 VAL A CA 1
ATOM 1171 C C . VAL A 1 157 ? -1.263 -6.082 6.366 1.00 98.88 157 VAL A C 1
ATOM 1173 O O . VAL A 1 157 ? -0.542 -5.112 6.147 1.00 98.88 157 VAL A O 1
ATOM 1176 N N . THR A 1 158 ? -0.837 -7.336 6.269 1.00 98.88 158 THR A N 1
ATOM 1177 C CA . THR A 1 158 ? 0.460 -7.702 5.690 1.00 98.88 158 THR A CA 1
ATOM 1178 C C . THR A 1 158 ? 0.263 -8.712 4.574 1.00 98.88 158 THR A C 1
ATOM 1180 O O . THR A 1 158 ? -0.586 -9.593 4.711 1.00 98.88 158 THR A O 1
ATOM 1183 N N . CYS A 1 159 ? 1.048 -8.628 3.506 1.00 98.75 159 CYS A N 1
ATOM 1184 C CA . CYS A 1 159 ? 1.089 -9.658 2.470 1.00 98.75 159 CYS A CA 1
ATOM 1185 C C . CYS A 1 159 ? 2.445 -9.687 1.758 1.00 98.75 159 CYS A C 1
ATOM 1187 O O . CYS A 1 159 ? 3.271 -8.778 1.895 1.00 98.75 159 CYS A O 1
ATOM 1189 N N . LEU A 1 160 ? 2.644 -10.735 0.968 1.00 98.75 160 LEU A N 1
ATOM 1190 C CA . LEU A 1 160 ? 3.679 -10.798 -0.056 1.00 98.75 160 LEU A CA 1
ATOM 1191 C C . LEU A 1 160 ? 3.034 -10.482 -1.407 1.00 98.75 160 LEU A C 1
ATOM 1193 O O . LEU A 1 160 ? 1.859 -10.799 -1.613 1.00 98.75 160 LEU A O 1
ATOM 1197 N N . TRP A 1 161 ? 3.782 -9.860 -2.308 1.00 98.56 161 TRP A N 1
ATOM 1198 C CA . TRP A 1 161 ? 3.294 -9.487 -3.631 1.00 98.56 161 TRP A CA 1
ATOM 1199 C C . TRP A 1 161 ? 4.280 -9.881 -4.729 1.00 98.56 161 TRP A C 1
ATOM 1201 O O . TRP A 1 161 ? 5.495 -9.880 -4.521 1.00 98.56 161 TRP A O 1
ATOM 1211 N N . ASP A 1 162 ? 3.729 -10.200 -5.894 1.00 98.56 162 ASP A N 1
ATOM 1212 C CA . ASP A 1 162 ? 4.439 -10.425 -7.150 1.00 98.56 162 ASP A CA 1
ATOM 1213 C C . ASP A 1 162 ? 3.724 -9.605 -8.232 1.00 98.56 162 ASP A C 1
ATOM 1215 O O . ASP A 1 162 ? 2.515 -9.759 -8.440 1.00 98.56 162 ASP A O 1
ATOM 1219 N N . GLN A 1 163 ? 4.442 -8.668 -8.853 1.00 98.50 163 GLN A N 1
ATOM 1220 C CA . GLN A 1 163 ? 3.879 -7.753 -9.836 1.00 98.50 163 GLN A CA 1
ATOM 1221 C C . GLN A 1 163 ? 4.667 -7.783 -11.139 1.00 98.50 163 GLN A C 1
ATOM 1223 O O . GLN A 1 163 ? 5.886 -7.609 -11.149 1.00 98.50 163 GLN A O 1
ATOM 1228 N N . THR A 1 164 ? 3.937 -7.891 -12.246 1.00 98.56 164 THR A N 1
ATOM 1229 C CA . THR A 1 164 ? 4.439 -7.582 -13.590 1.00 98.56 164 THR A CA 1
ATOM 1230 C C . THR A 1 164 ? 3.654 -6.421 -14.182 1.00 98.56 164 THR A C 1
ATOM 1232 O O . THR A 1 164 ? 2.485 -6.216 -13.849 1.00 98.56 164 THR A O 1
ATOM 1235 N N . GLN A 1 165 ? 4.303 -5.641 -15.038 1.00 98.19 165 GLN A N 1
ATOM 1236 C CA . GLN A 1 165 ? 3.680 -4.540 -15.772 1.00 98.19 165 GLN A CA 1
ATOM 1237 C C . GLN A 1 165 ? 4.501 -4.214 -17.021 1.00 98.1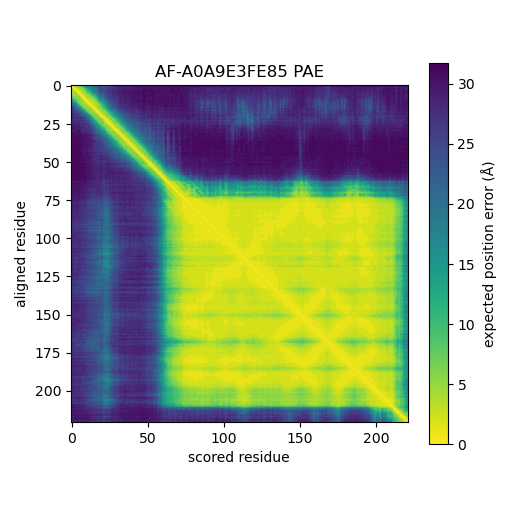9 165 GLN A C 1
ATOM 1239 O O . GLN A 1 165 ? 5.669 -4.592 -17.112 1.00 98.19 165 GLN A O 1
ATOM 1244 N N . THR A 1 166 ? 3.921 -3.450 -17.937 1.00 98.25 166 THR A N 1
ATOM 1245 C CA . THR A 1 166 ? 4.642 -2.819 -19.043 1.00 98.25 166 THR A CA 1
ATOM 1246 C C . THR A 1 166 ? 4.861 -1.343 -18.719 1.00 98.25 166 THR A C 1
ATOM 1248 O O . THR A 1 166 ? 3.902 -0.645 -18.400 1.00 98.25 166 THR A O 1
ATOM 1251 N N . ALA A 1 167 ? 6.091 -0.843 -18.839 1.00 96.12 167 ALA A N 1
ATOM 1252 C CA . ALA A 1 167 ? 6.424 0.577 -18.721 1.00 96.12 167 ALA A CA 1
ATOM 1253 C C . ALA A 1 167 ? 7.367 0.984 -19.861 1.00 96.12 167 ALA A C 1
ATOM 1255 O O . ALA A 1 167 ? 8.353 0.303 -20.136 1.00 96.12 167 ALA A O 1
ATOM 1256 N N . GLY A 1 168 ? 7.055 2.065 -20.584 1.00 92.69 168 GLY A N 1
ATOM 1257 C CA . GLY A 1 168 ? 7.879 2.501 -21.727 1.00 92.69 168 GLY A CA 1
ATOM 1258 C C . GLY A 1 168 ? 8.062 1.428 -22.816 1.00 92.69 168 GLY A C 1
ATOM 1259 O O . GLY A 1 168 ? 9.097 1.386 -23.476 1.00 92.69 168 GLY A O 1
ATOM 1260 N N . GLY A 1 169 ? 7.086 0.526 -22.969 1.00 93.69 169 GLY A N 1
ATOM 1261 C CA . GLY A 1 169 ? 7.144 -0.606 -23.899 1.00 93.69 169 GLY A CA 1
ATOM 1262 C C . GLY A 1 169 ? 8.012 -1.783 -23.438 1.00 93.69 169 GLY A C 1
ATOM 1263 O O . GLY A 1 169 ? 8.203 -2.716 -24.213 1.00 93.69 169 GLY A O 1
ATOM 1264 N N . GLN A 1 170 ? 8.543 -1.758 -22.213 1.00 96.94 170 GLN A N 1
ATOM 1265 C CA . GLN A 1 170 ? 9.328 -2.848 -21.632 1.00 96.94 170 GLN A CA 1
ATOM 1266 C C . GLN A 1 170 ? 8.548 -3.546 -20.522 1.00 96.94 170 GLN A C 1
ATOM 1268 O O . GLN A 1 170 ? 7.884 -2.893 -19.719 1.00 96.94 170 GLN A O 1
ATOM 1273 N N . SER A 1 171 ? 8.644 -4.875 -20.470 1.00 97.19 171 SER A N 1
ATOM 1274 C CA . SER A 1 171 ? 8.091 -5.650 -19.361 1.00 97.19 171 SER A CA 1
ATOM 1275 C C . SER A 1 171 ? 8.999 -5.521 -18.143 1.00 97.19 171 SER A C 1
ATOM 1277 O O . SER A 1 171 ? 10.201 -5.768 -18.222 1.00 97.19 171 SER A O 1
ATOM 1279 N N . GLU A 1 172 ? 8.402 -5.208 -17.004 1.00 97.12 172 GLU A N 1
ATOM 1280 C CA . GLU A 1 172 ? 9.055 -5.126 -15.704 1.00 97.12 172 GLU A CA 1
ATOM 1281 C C . GLU A 1 172 ? 8.446 -6.158 -14.750 1.00 97.12 172 GLU A C 1
ATOM 1283 O O . GLU A 1 172 ? 7.274 -6.527 -14.868 1.00 97.12 172 GLU A O 1
ATOM 1288 N N . HIS A 1 173 ? 9.250 -6.621 -13.793 1.00 97.56 173 HIS A N 1
ATOM 1289 C CA .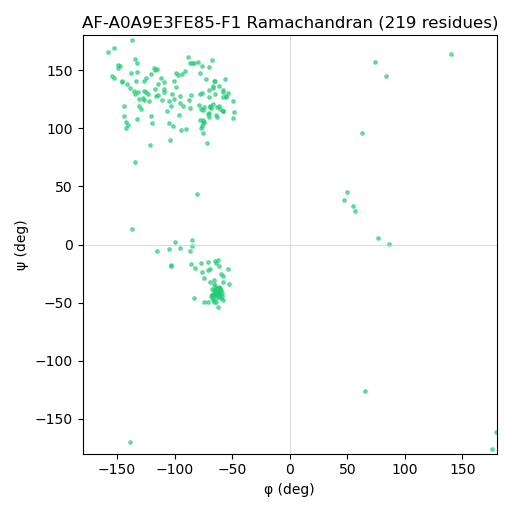 HIS A 1 173 ? 8.848 -7.577 -12.764 1.00 97.56 173 HIS A CA 1
ATOM 1290 C C . HIS A 1 173 ? 9.483 -7.209 -11.427 1.00 97.56 173 HIS A C 1
ATOM 1292 O O . HIS A 1 173 ? 10.664 -6.858 -11.370 1.00 97.56 173 HIS A O 1
ATOM 1298 N N . ALA A 1 174 ? 8.709 -7.301 -10.352 1.00 97.06 174 ALA A N 1
ATOM 1299 C CA . ALA A 1 174 ? 9.215 -7.150 -8.998 1.00 97.06 174 ALA A CA 1
ATOM 1300 C C . ALA A 1 174 ? 8.401 -7.996 -8.015 1.00 97.06 174 ALA A C 1
ATOM 1302 O O . ALA A 1 174 ? 7.222 -8.271 -8.234 1.00 97.06 174 ALA A O 1
ATOM 1303 N N . THR A 1 175 ? 9.031 -8.366 -6.902 1.00 98.25 175 THR A N 1
ATOM 1304 C CA . THR A 1 175 ? 8.375 -9.045 -5.780 1.00 98.25 175 THR A CA 1
ATOM 1305 C C . THR A 1 175 ? 8.764 -8.391 -4.463 1.00 98.25 175 THR A C 1
ATOM 1307 O O . THR A 1 175 ? 9.828 -7.763 -4.346 1.00 98.25 175 THR A O 1
ATOM 1310 N N . GLY A 1 176 ? 7.925 -8.552 -3.445 1.00 97.94 176 GLY A N 1
ATOM 1311 C CA . GLY A 1 176 ? 8.234 -8.000 -2.139 1.00 97.94 176 GLY A CA 1
ATOM 1312 C C . GLY A 1 176 ? 7.189 -8.229 -1.066 1.00 97.94 176 GLY A C 1
ATOM 1313 O O . GLY A 1 176 ? 6.323 -9.101 -1.151 1.00 97.94 176 GLY A O 1
ATOM 1314 N N . ARG A 1 177 ? 7.293 -7.402 -0.026 1.00 98.44 177 ARG A N 1
ATOM 1315 C CA . ARG A 1 177 ? 6.387 -7.376 1.122 1.00 98.44 177 ARG A CA 1
ATOM 1316 C C . ARG A 1 177 ? 5.639 -6.058 1.169 1.00 98.44 177 ARG A C 1
ATOM 1318 O O . ARG A 1 177 ? 6.139 -5.019 0.730 1.00 98.44 177 ARG A O 1
ATOM 1325 N N . LEU A 1 178 ? 4.442 -6.115 1.730 1.00 98.69 178 LEU A N 1
ATOM 1326 C CA . LEU A 1 178 ? 3.574 -4.970 1.930 1.00 98.69 178 LEU A CA 1
ATOM 1327 C C . LEU A 1 178 ? 2.995 -5.019 3.340 1.00 98.69 178 LEU A C 1
ATOM 1329 O O . LEU A 1 178 ? 2.475 -6.049 3.763 1.00 98.69 178 LEU A O 1
ATOM 1333 N N . SER A 1 179 ? 3.060 -3.886 4.034 1.00 98.81 179 SER A N 1
ATOM 1334 C CA . SER A 1 179 ? 2.353 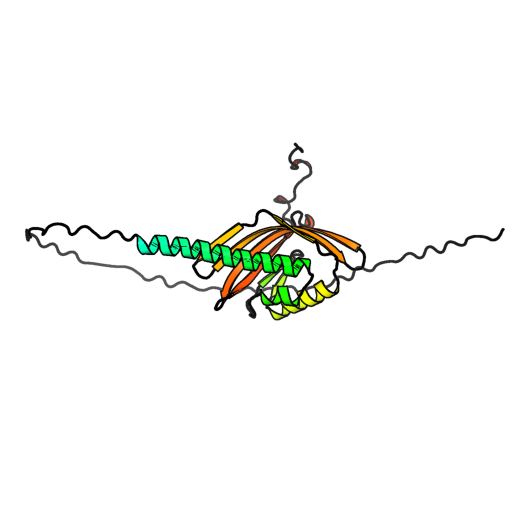-3.636 5.289 1.00 98.81 179 SER A CA 1
ATOM 1335 C C . SER A 1 179 ? 1.476 -2.401 5.125 1.00 98.81 179 SER A C 1
ATOM 1337 O O . SER A 1 179 ? 1.954 -1.357 4.681 1.00 98.81 179 SER A O 1
ATOM 1339 N N . ILE A 1 180 ? 0.202 -2.502 5.492 1.00 98.88 180 ILE A N 1
ATOM 1340 C CA . ILE A 1 180 ? -0.777 -1.419 5.397 1.00 98.88 180 ILE A CA 1
ATOM 1341 C C . ILE A 1 180 ? -1.454 -1.240 6.746 1.00 98.88 180 ILE A C 1
ATOM 1343 O O . ILE A 1 180 ? -2.034 -2.182 7.285 1.00 98.88 180 ILE A O 1
ATOM 1347 N N . VAL A 1 181 ? -1.437 -0.017 7.262 1.00 98.88 181 VAL A N 1
ATOM 1348 C CA . VAL A 1 181 ? -2.252 0.355 8.417 1.00 98.88 181 VAL A CA 1
ATOM 1349 C C . VAL A 1 181 ? -3.539 0.987 7.912 1.00 98.88 181 VAL A C 1
ATOM 1351 O O . VAL A 1 181 ? -3.517 1.997 7.201 1.00 98.88 181 VAL A O 1
ATOM 1354 N N . TYR A 1 182 ? -4.654 0.386 8.309 1.00 98.81 182 TYR A N 1
ATOM 1355 C CA . TYR A 1 182 ? -5.992 0.910 8.104 1.00 98.81 182 TYR A CA 1
ATOM 1356 C C . TYR A 1 182 ? -6.498 1.572 9.377 1.00 98.81 182 TYR A C 1
ATOM 1358 O O . TYR A 1 182 ? -6.321 1.046 10.479 1.00 98.81 182 TYR A O 1
ATOM 1366 N N . GLN A 1 183 ? -7.195 2.688 9.204 1.00 98.31 183 GLN A N 1
ATOM 1367 C CA . GLN A 1 183 ? -7.968 3.341 10.247 1.00 98.31 183 GLN A CA 1
ATOM 1368 C C . GLN A 1 183 ? -9.398 3.554 9.762 1.00 98.31 183 GLN A C 1
ATOM 1370 O O . GLN A 1 183 ? -9.628 3.903 8.603 1.00 98.31 183 GLN A O 1
ATOM 1375 N N . LYS A 1 184 ? -10.364 3.364 10.655 1.00 97.69 184 LYS A N 1
ATOM 1376 C CA . LYS A 1 184 ? -11.762 3.670 10.380 1.00 97.69 184 LYS A CA 1
ATOM 1377 C C . LYS A 1 184 ? -11.983 5.181 10.477 1.00 97.69 184 LYS A C 1
ATOM 1379 O O . LYS A 1 184 ? -11.789 5.767 11.543 1.00 97.69 184 LYS A O 1
ATOM 1384 N N . VAL A 1 185 ? -12.363 5.808 9.367 1.00 96.31 185 VAL A N 1
ATOM 1385 C CA . VAL A 1 185 ? -12.656 7.243 9.245 1.00 96.31 185 VAL A CA 1
ATOM 1386 C C . VAL A 1 185 ? -14.108 7.379 8.796 1.00 96.31 185 VAL A C 1
ATOM 1388 O O . VAL A 1 185 ? -14.449 7.114 7.646 1.00 96.31 185 VAL A O 1
ATOM 1391 N N . GLY A 1 186 ? -14.986 7.749 9.730 1.00 93.62 186 GLY A N 1
ATOM 1392 C CA . GLY A 1 186 ? -16.429 7.647 9.517 1.00 93.62 186 GLY A CA 1
ATOM 1393 C C . GLY A 1 186 ? -16.857 6.182 9.378 1.00 93.62 186 GLY A C 1
ATOM 1394 O O . GLY A 1 186 ? -16.566 5.363 10.252 1.00 93.62 186 GLY A O 1
ATOM 1395 N N . ALA A 1 187 ? -17.548 5.854 8.286 1.00 93.19 187 ALA A N 1
ATOM 1396 C CA . ALA A 1 187 ? -17.941 4.480 7.970 1.00 93.19 187 ALA A CA 1
ATOM 1397 C C . ALA A 1 187 ? -16.856 3.693 7.208 1.00 93.19 187 ALA A C 1
ATOM 1399 O O . ALA A 1 187 ? -16.902 2.464 7.197 1.00 93.19 187 ALA A O 1
ATOM 1400 N N . ASP A 1 188 ? -15.871 4.384 6.629 1.00 96.62 188 ASP A N 1
ATOM 1401 C CA . ASP A 1 188 ? -14.895 3.796 5.714 1.00 96.62 188 ASP A CA 1
ATOM 1402 C C . ASP A 1 188 ? -13.623 3.347 6.433 1.00 96.62 188 ASP A C 1
ATOM 1404 O O . ASP A 1 188 ? -13.120 4.021 7.333 1.00 96.62 188 ASP A O 1
ATOM 1408 N N . TRP A 1 189 ? -13.017 2.266 5.948 1.00 98.50 189 TRP A N 1
ATOM 1409 C CA . TRP A 1 189 ? -11.631 1.932 6.260 1.00 98.50 189 TRP A CA 1
ATOM 1410 C C . TRP A 1 189 ? -10.700 2.644 5.281 1.00 98.50 189 TRP A C 1
ATOM 1412 O O . TRP A 1 189 ? -10.750 2.406 4.075 1.00 98.50 189 TRP A O 1
ATOM 1422 N N . LYS A 1 190 ? -9.850 3.532 5.801 1.00 98.69 190 LYS A N 1
ATOM 1423 C CA . LYS A 1 190 ? -8.875 4.295 5.017 1.00 98.69 190 LYS A CA 1
ATOM 1424 C C . LYS A 1 190 ? -7.456 3.858 5.332 1.00 98.69 190 LYS A C 1
ATOM 1426 O O . LYS A 1 190 ? -7.112 3.582 6.481 1.00 98.69 190 LYS A O 1
ATOM 1431 N N . ILE A 1 191 ? -6.623 3.848 4.304 1.00 98.88 191 ILE A N 1
ATOM 1432 C CA . ILE A 1 191 ? -5.193 3.594 4.417 1.00 98.88 191 ILE A CA 1
ATOM 1433 C C . ILE A 1 191 ? -4.525 4.845 4.985 1.00 98.88 191 ILE A C 1
ATOM 1435 O O . ILE A 1 191 ? -4.527 5.896 4.341 1.00 98.88 191 ILE A O 1
ATOM 1439 N N . VAL A 1 192 ? -3.947 4.729 6.180 1.00 98.56 192 VAL A N 1
ATOM 1440 C CA . VAL A 1 192 ? -3.228 5.828 6.853 1.00 98.56 192 VAL A CA 1
ATOM 1441 C C . VAL A 1 192 ? -1.711 5.674 6.776 1.00 98.56 192 VAL A C 1
ATOM 1443 O O . VAL A 1 192 ? -0.977 6.647 6.938 1.00 98.56 192 VAL A O 1
ATOM 1446 N N . HIS A 1 193 ? -1.232 4.462 6.491 1.00 98.75 193 HIS A N 1
ATOM 1447 C CA . HIS A 1 193 ? 0.174 4.198 6.226 1.00 98.75 193 HIS A CA 1
ATOM 1448 C C . HIS A 1 193 ? 0.343 2.978 5.326 1.00 98.75 193 HIS A C 1
ATOM 1450 O O . HIS A 1 193 ? -0.365 1.983 5.486 1.00 98.75 193 HIS A O 1
ATOM 1456 N N . THR A 1 194 ? 1.327 3.028 4.429 1.00 98.62 194 THR A N 1
ATOM 1457 C CA . THR A 1 194 ? 1.801 1.846 3.700 1.00 98.62 194 THR A CA 1
ATOM 1458 C C . THR A 1 194 ? 3.316 1.781 3.707 1.00 98.62 194 THR A C 1
ATOM 1460 O O . THR A 1 194 ? 3.977 2.793 3.476 1.00 98.62 194 THR A O 1
ATOM 1463 N N . HIS A 1 195 ? 3.850 0.578 3.862 1.00 98.75 195 HIS A N 1
ATOM 1464 C CA . HIS A 1 195 ? 5.254 0.263 3.656 1.00 98.75 195 HIS A CA 1
ATOM 1465 C C . HIS A 1 195 ? 5.352 -0.830 2.601 1.00 98.75 195 HIS A C 1
ATOM 1467 O O . HIS A 1 195 ? 4.793 -1.910 2.788 1.00 98.75 195 HIS A O 1
ATOM 1473 N N . THR A 1 196 ? 6.093 -0.568 1.526 1.00 97.88 196 THR A N 1
ATOM 1474 C CA . THR A 1 196 ? 6.452 -1.583 0.526 1.00 97.88 196 THR A CA 1
ATOM 1475 C C . THR A 1 196 ? 7.963 -1.760 0.499 1.00 97.88 196 THR A C 1
ATOM 1477 O O . THR A 1 196 ? 8.687 -0.767 0.469 1.00 97.88 196 THR A O 1
ATOM 1480 N N . SER A 1 197 ? 8.434 -3.002 0.503 1.00 96.50 197 SER A N 1
ATOM 1481 C CA . SER A 1 197 ? 9.859 -3.321 0.397 1.00 96.50 197 SER A CA 1
ATOM 1482 C C . SER A 1 197 ? 10.092 -4.507 -0.539 1.00 96.50 197 SER A C 1
ATOM 1484 O O . SER A 1 197 ? 9.242 -5.400 -0.604 1.00 96.50 197 SER A O 1
ATOM 1486 N N . PRO A 1 198 ? 11.227 -4.546 -1.258 1.00 96.00 198 PRO A N 1
ATOM 1487 C CA . PRO A 1 198 ? 11.523 -5.634 -2.177 1.00 96.00 198 PRO A CA 1
ATOM 1488 C C . PRO A 1 198 ? 11.956 -6.888 -1.411 1.00 96.00 198 PRO A C 1
ATOM 1490 O O . PRO A 1 198 ? 12.550 -6.804 -0.332 1.00 96.00 198 PRO A O 1
ATOM 1493 N N . ASP A 1 199 ? 11.735 -8.065 -1.997 1.00 93.31 199 ASP A N 1
ATOM 1494 C CA . ASP A 1 199 ? 12.287 -9.309 -1.440 1.00 93.31 199 ASP A CA 1
ATOM 1495 C C . ASP A 1 199 ? 13.817 -9.338 -1.514 1.00 93.31 199 ASP A C 1
ATOM 1497 O O . ASP A 1 199 ? 14.468 -9.934 -0.655 1.00 93.31 199 ASP A O 1
ATOM 1501 N N . ARG A 1 200 ? 14.379 -8.679 -2.536 1.00 89.94 200 ARG A N 1
ATOM 1502 C CA . ARG A 1 200 ? 15.818 -8.542 -2.783 1.00 89.94 200 ARG A CA 1
ATOM 1503 C C . ARG A 1 200 ? 16.199 -7.058 -2.820 1.00 89.94 200 ARG A C 1
ATOM 1505 O O . ARG A 1 200 ? 16.177 -6.459 -3.895 1.00 89.94 200 ARG A O 1
ATOM 1512 N N . PRO A 1 201 ? 16.480 -6.433 -1.665 1.00 89.81 201 PRO A N 1
ATOM 1513 C CA . PRO A 1 201 ? 16.959 -5.055 -1.629 1.00 89.81 201 PRO A CA 1
ATOM 1514 C C . PRO A 1 201 ? 18.367 -4.941 -2.227 1.00 89.81 201 PRO A C 1
ATOM 1516 O O . PRO A 1 201 ? 19.112 -5.917 -2.278 1.00 89.81 201 PRO A O 1
ATOM 1519 N N . ASP A 1 202 ? 18.733 -3.732 -2.654 1.00 89.38 202 ASP A N 1
ATOM 1520 C CA . ASP A 1 202 ? 20.081 -3.410 -3.128 1.00 89.38 202 ASP A CA 1
ATOM 1521 C C . ASP A 1 202 ? 21.119 -3.714 -2.026 1.00 89.38 202 ASP A C 1
ATOM 1523 O O . ASP A 1 202 ? 21.112 -3.039 -0.988 1.00 89.38 202 ASP A O 1
ATOM 1527 N N . PRO A 1 203 ? 22.031 -4.688 -2.227 1.00 89.38 203 PRO A N 1
ATOM 1528 C CA . PRO A 1 203 ? 23.007 -5.075 -1.211 1.00 89.38 203 PRO A CA 1
ATOM 1529 C C . PRO A 1 203 ? 23.929 -3.928 -0.786 1.00 89.38 203 PRO A C 1
ATOM 1531 O O . PRO A 1 203 ? 24.435 -3.933 0.338 1.00 89.38 203 PRO A O 1
ATOM 1534 N N . THR A 1 204 ? 24.138 -2.924 -1.647 1.00 91.19 204 THR A N 1
ATOM 1535 C CA . THR A 1 204 ? 24.972 -1.754 -1.327 1.00 91.19 204 THR A CA 1
ATOM 1536 C C . THR A 1 204 ? 24.333 -0.849 -0.274 1.00 91.19 204 THR A C 1
ATOM 1538 O O . THR A 1 204 ? 25.043 -0.116 0.414 1.00 91.19 204 THR A O 1
ATOM 1541 N N . ARG A 1 205 ? 23.008 -0.941 -0.098 1.00 89.62 205 ARG A N 1
ATOM 1542 C CA . ARG A 1 205 ? 22.231 -0.186 0.898 1.00 89.62 205 ARG A CA 1
ATOM 1543 C C . ARG A 1 205 ? 21.999 -0.955 2.195 1.00 89.62 205 ARG A C 1
ATOM 1545 O O . ARG A 1 205 ? 21.420 -0.401 3.125 1.00 89.62 205 ARG A O 1
ATOM 1552 N N . LEU A 1 206 ? 22.445 -2.208 2.262 1.00 90.94 206 LEU A N 1
ATOM 1553 C CA . LEU A 1 206 ? 22.403 -3.010 3.478 1.00 90.94 206 LEU A CA 1
ATOM 1554 C C . LEU A 1 206 ? 23.688 -2.847 4.288 1.00 90.94 206 LEU A C 1
ATOM 1556 O O . LEU A 1 206 ? 24.787 -2.685 3.731 1.00 90.94 206 LEU A O 1
ATOM 1560 N N . LEU A 1 207 ? 23.544 -2.969 5.609 1.00 92.06 207 LEU A N 1
ATOM 1561 C CA . LEU A 1 207 ? 24.680 -3.146 6.506 1.00 92.06 207 LEU A CA 1
ATOM 1562 C C . LEU A 1 207 ? 25.484 -4.382 6.072 1.00 92.06 207 LEU A C 1
ATOM 1564 O O . LEU A 1 207 ? 24.880 -5.381 5.676 1.00 92.06 207 LEU A O 1
ATOM 1568 N N . PRO A 1 208 ? 26.829 -4.365 6.159 1.00 91.19 208 PRO A N 1
ATOM 1569 C CA . PRO A 1 208 ? 27.648 -5.504 5.745 1.00 91.19 208 PRO A CA 1
ATOM 1570 C C . PRO A 1 208 ? 27.242 -6.844 6.376 1.00 91.19 208 PRO A C 1
ATOM 1572 O O . PRO A 1 208 ? 27.310 -7.861 5.698 1.00 91.19 208 PRO A O 1
ATOM 1575 N N . SER A 1 209 ? 26.768 -6.841 7.627 1.00 91.31 209 SER A N 1
ATOM 1576 C CA . SER A 1 209 ? 26.309 -8.034 8.355 1.00 91.31 209 SER A CA 1
ATOM 1577 C C . SER A 1 209 ? 24.985 -8.626 7.857 1.00 91.31 209 SER A C 1
ATOM 1579 O O . SER A 1 209 ? 24.653 -9.745 8.225 1.00 91.31 209 SER A O 1
ATOM 1581 N N . GLU A 1 210 ? 24.211 -7.885 7.062 1.00 89.12 210 GLU A N 1
ATOM 1582 C CA . GLU A 1 210 ? 22.901 -8.311 6.539 1.00 89.12 210 GLU A CA 1
ATOM 1583 C C . GLU A 1 210 ? 22.961 -8.711 5.059 1.00 89.12 210 GLU A C 1
ATOM 1585 O O . GLU A 1 210 ? 21.966 -9.150 4.478 1.00 89.12 210 GLU A O 1
ATOM 1590 N N . ARG A 1 211 ? 24.124 -8.552 4.419 1.00 88.81 211 ARG A N 1
ATOM 1591 C CA . ARG A 1 211 ? 24.327 -8.968 3.032 1.00 88.81 211 ARG A CA 1
ATOM 1592 C C . ARG A 1 211 ? 24.451 -10.483 3.001 1.00 88.81 211 ARG A C 1
ATOM 1594 O O . ARG A 1 211 ? 25.381 -11.036 3.574 1.00 88.81 211 ARG A O 1
ATOM 1601 N N . THR A 1 212 ? 23.538 -11.149 2.301 1.00 73.81 212 THR A N 1
ATOM 1602 C CA . THR A 1 212 ? 23.645 -12.590 2.064 1.00 73.81 212 THR A CA 1
ATOM 1603 C C . THR A 1 212 ? 24.923 -12.863 1.277 1.00 73.81 212 THR A C 1
ATOM 1605 O O . THR A 1 212 ? 25.085 -12.352 0.164 1.00 73.81 212 THR A O 1
ATOM 1608 N N . THR A 1 213 ? 25.843 -13.643 1.843 1.00 66.00 213 THR A N 1
ATOM 1609 C CA . THR A 1 213 ? 26.995 -14.125 1.080 1.00 66.00 213 THR A CA 1
ATOM 1610 C C . THR A 1 213 ? 26.59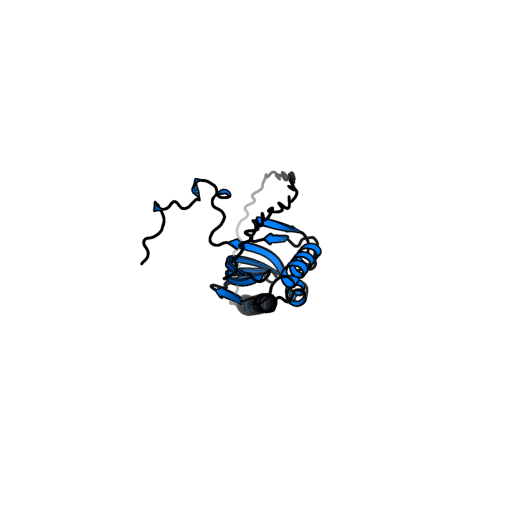4 -15.365 0.279 1.00 66.00 213 THR A C 1
ATOM 1612 O O . THR A 1 213 ? 25.652 -16.063 0.658 1.00 66.00 213 THR A O 1
ATOM 1615 N N . PRO A 1 214 ? 27.288 -15.695 -0.826 1.00 60.47 214 PRO A N 1
ATOM 1616 C CA . PRO A 1 214 ? 27.016 -16.921 -1.581 1.00 60.47 214 PRO A CA 1
ATOM 1617 C C . PRO A 1 214 ? 27.049 -18.206 -0.732 1.00 60.47 214 PRO A C 1
ATOM 1619 O O . PRO A 1 214 ? 26.446 -19.198 -1.125 1.00 60.47 214 PRO A O 1
ATOM 1622 N N . SER A 1 215 ? 27.718 -18.184 0.428 1.00 61.28 215 SER A N 1
ATOM 1623 C CA . SER A 1 215 ? 27.800 -19.311 1.363 1.00 61.28 215 SER A CA 1
ATOM 1624 C C . SER A 1 215 ? 26.538 -19.519 2.214 1.00 61.28 215 SER A C 1
ATOM 1626 O O . SER A 1 215 ? 26.387 -20.591 2.791 1.00 61.28 215 SER A O 1
ATOM 1628 N N . ASP A 1 216 ? 25.640 -18.532 2.287 1.00 61.66 216 ASP A N 1
ATOM 1629 C CA . ASP A 1 216 ? 24.444 -18.563 3.147 1.00 61.66 216 ASP A CA 1
ATOM 1630 C C . ASP A 1 216 ? 23.164 -18.937 2.384 1.00 61.66 216 ASP A C 1
ATOM 1632 O O . ASP A 1 216 ? 22.068 -18.939 2.951 1.00 61.66 216 ASP A O 1
ATOM 1636 N N . ALA A 1 217 ? 23.266 -19.232 1.083 1.00 56.84 217 ALA A N 1
ATOM 1637 C CA . ALA A 1 217 ? 22.121 -19.696 0.315 1.00 56.84 217 ALA A CA 1
ATOM 1638 C C . ALA A 1 217 ? 21.702 -21.085 0.834 1.00 56.84 217 ALA A C 1
ATOM 1640 O O . ALA A 1 217 ? 22.515 -22.012 0.786 1.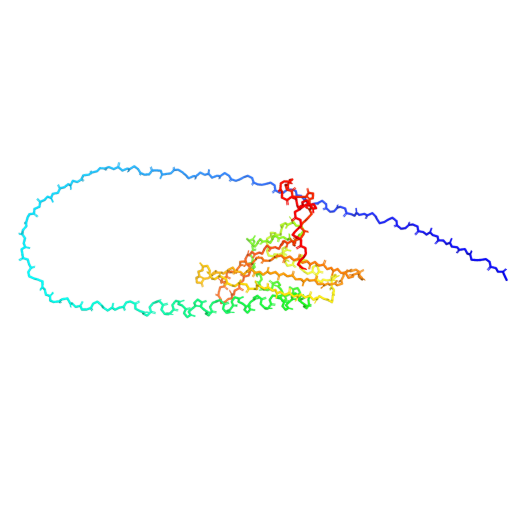00 56.84 217 ALA A O 1
ATOM 1641 N N . PRO A 1 218 ? 20.457 -21.273 1.316 1.00 55.78 218 PRO A N 1
ATOM 1642 C CA . PRO A 1 218 ? 19.993 -22.603 1.677 1.00 55.78 218 PRO A CA 1
ATOM 1643 C C . PRO A 1 218 ? 20.110 -23.505 0.447 1.00 55.78 218 PRO A C 1
ATOM 1645 O O . PRO A 1 218 ? 19.692 -23.118 -0.649 1.00 55.78 218 PRO A O 1
ATOM 1648 N N . ALA A 1 219 ? 20.708 -24.688 0.627 1.00 53.06 219 ALA A N 1
ATOM 1649 C CA . ALA A 1 219 ? 20.773 -25.702 -0.415 1.00 53.06 219 ALA A CA 1
ATOM 1650 C C . ALA A 1 219 ? 19.360 -25.894 -0.981 1.00 53.06 219 ALA A C 1
ATOM 1652 O O . ALA A 1 219 ? 18.406 -26.108 -0.229 1.00 53.06 219 ALA A O 1
ATOM 1653 N N . ARG A 1 220 ? 19.220 -25.719 -2.299 1.00 45.41 220 ARG A N 1
ATOM 1654 C CA . ARG A 1 220 ? 17.945 -25.912 -2.990 1.00 45.41 220 ARG A CA 1
ATOM 1655 C C . ARG A 1 220 ? 17.445 -27.336 -2.662 1.00 45.41 220 ARG A C 1
ATOM 1657 O O . ARG A 1 220 ? 18.251 -28.255 -2.812 1.00 45.41 220 ARG A O 1
ATOM 1664 N N . PRO A 1 221 ? 16.194 -27.508 -2.193 1.00 47.75 221 PRO A N 1
ATOM 1665 C CA . PRO A 1 221 ? 15.621 -28.830 -1.944 1.00 47.75 221 PRO A CA 1
ATOM 1666 C C . PRO A 1 221 ? 15.495 -29.652 -3.229 1.00 47.75 221 PRO A C 1
ATOM 1668 O O . PRO A 1 221 ? 15.370 -29.038 -4.318 1.00 47.75 221 PRO A O 1
#

Mean predicted aligned error: 15.11 Å

Foldseek 3Di:
DDDDDDDDDDDDDDDDDDDDDDDDDDDDDDDDDDDDDDDDDDDDDDDDDDDDDDDDPPDDPPPVVVVVVVLQVVVLVQVVVLVVQCQVCQQQLPLVSNLVQADQDQQAWEQDQVRDIDGGSVSVSVVSVVVSVFKANKDKDWPPWDWADPDSFKIKTKIKMWIWIAGPNDIDIFIWIKIFMWGHDPNHTHTRYMYTYGPDDDLVPDDPVPRDDPVNPPDDD

Solvent-accessible surface area (backbone atoms only — not comparable to full-atom values): 13797 Å² total; per-residue (Å²): 143,83,84,88,81,85,80,86,78,85,81,81,80,78,82,80,78,81,84,74,84,84,81,86,80,91,82,87,84,89,87,86,82,87,84,83,87,87,84,89,82,90,83,89,84,81,90,78,95,74,85,80,77,82,82,74,78,78,79,77,82,57,68,70,55,56,53,50,52,56,48,52,54,51,51,44,50,53,52,48,52,50,50,52,50,40,53,53,16,52,40,66,46,33,39,68,62,36,43,72,41,39,36,88,36,78,79,21,42,33,40,39,64,88,73,49,74,43,61,20,30,69,52,48,40,52,53,40,45,62,48,34,77,51,45,44,81,39,44,69,50,76,42,79,76,42,76,44,74,77,52,101,48,32,32,40,38,37,30,36,40,41,38,39,32,32,43,90,89,38,83,46,75,52,50,26,42,38,40,35,36,34,34,52,58,89,95,43,67,21,39,48,32,40,42,36,42,50,75,75,65,66,60,89,79,43,60,80,90,72,47,83,50,89,86,70,60,77,78,81,130

Secondary structure (DSSP, 8-state):
------------------PPPP------------PPP------------PPPPP--------HHHHHHHHHHHHHHHHHHHHHHHHHHHHHTT-HHHHHTTB--STT-EEE-TTS-EEESHHHHHHHHHHHHTTEEEEEEEEEEEEEEEEETTEEEEEEEEEEEEEETTEEEEEEEEEEEEEEEETTEEEEEEEEEEESS--GGGS-GGGSPPGGGSPPP-

Sequence (221 aa):
MIKRLFFSTTFALALSASALAQNSNAGTTPSTGTRRAAPAKTNTTQAGRQEAPPAQAQATPAPARARRTTQATGEAAQVREAFDSLVDGIRRADAAAVSKLYWNSPQLTVFNNNGTVTKSYEQARSNRESLYAKVSDVKLDVRDVRVKTLGPSAALVTCLWDQTQTAGGQSEHATGRLSIVYQKVGADWKIVHTHTSPDRPDPTRLLPSERTTPSDAPARP

Radius of gyration: 28.88 Å; Cα contacts (8 Å, |Δi|>4): 264; chains: 1; bounding box: 55×46×123 Å

pLDDT: mean 77.5, std 26.6, range [29.44, 98.88]

Nearest PDB structures (foldseek):
  3ef8-assembly1_A  TM=8.914E-01  e=3.890E-08  Novosphingobium aromaticivorans DSM 12444
  6of9-assembly1_F-2  TM=7.812E-01  e=4.104E-07  Chlamydomonas reinhardtii
  6of9-assembly1_E  TM=7.863E-01  e=4.631E-07  Chlamydomonas reinhardtii
  6of9-assembly1_I-2  TM=7.936E-01  e=1.858E-06  Chlamydomonas reinhardtii
  3e99-assembly1_A  TM=8.183E-01  e=1.209E-05  Burkholderia mallei ATCC 23344